Protein AF-A0AAN6DA70-F1 (afdb_monomer)

Mean predicted aligned error: 19.0 Å

Secondary structure (DSSP, 8-state):
-PPPHHHHTTGGG--------PPPPPPP--HHHHHSTTSHHHHHHHHHH--PPPPPGGGGG---GGGSHHHHHHHHHHHHHHHHHHHH-TTS-HHHHHHHHHHHTTSHHHHHHHHHHHHHHHHHHHHHHHHHHHHHHHHHHHHHHHHHHHHGGGS---S----------------------PPPHHHHHHHHHTT-

Nearest PDB structures (foldseek):
  8ouw-assembly1_L  TM=8.539E-01  e=2.009E-04  Caenorhabditis elegans

Radius of gyration: 42.3 Å; Cα contacts (8 Å, |Δi|>4): 71; chains: 1; bounding box: 106×82×113 Å

pLDDT: mean 72.58, std 16.64, range [31.28, 94.62]

Sequence (196 aa):
MSLTNEELLGLHNQDEPELPKKRRTVHKLTDELLLGPRGLPALHRSLKKYRFHHKRAADRRRDEYTRSHHFDNLTRLLHIYQAWGHDIYPQYKFRDFIPVLSRAVGSTEVRNYKRQLMRGEEAGQEAGQERRAAEHTQREREQEREQDAWRGDELFVSDDELYTPAAHASAQLPGGTHESSGPSAEELELAREFGF

Foldseek 3Di:
DDDDPCVVVVVVPPPPPPDPDPPPDDDAQALCLQPDPLHPVVLVVVVVPDDQDDFDPVCVPPPDPCPTSVVVSVVVVVVSQQVSLCSSPVVDHSVVSVVSVVVSCPDPSNVVVVVVVVVVVVVVVVVVVVVVVVVVVVVVVVVVVVVVVVVVVPPDPDPDDDDDDDDDDDDDDDDDDDDPDDDDPVVVVVCVVVPD

Organism: NCBI:txid1937702

InterPro domains:
  IPR012923 Chromosome segregation in meiosis protein 3 [PF07962] (28-121)
  IPR040038 TIPIN/Csm3/Swi3 [PTHR13220] (13-148)

Solvent-accessible surface area (backbone atoms only — not comparable to full-atom values): 12542 Å² total; per-residue (Å²): 135,84,78,49,77,58,65,76,65,55,60,88,71,63,71,74,78,76,72,76,78,77,74,81,79,77,87,70,88,45,68,66,58,44,69,28,81,72,19,55,61,39,52,51,57,54,56,73,70,59,73,83,66,70,85,49,82,76,45,76,80,46,91,48,65,89,70,26,51,66,42,55,41,50,51,52,55,48,48,54,54,45,56,48,45,41,74,72,42,69,90,52,55,68,78,67,42,50,66,55,48,58,57,50,55,67,35,69,68,51,46,49,53,53,52,50,50,55,55,53,48,51,57,52,48,51,57,50,48,52,51,52,49,51,54,49,56,49,51,51,53,50,52,50,52,50,53,50,58,63,60,59,73,74,71,73,86,70,95,77,87,88,86,82,90,78,89,84,83,88,84,84,86,84,89,82,91,74,87,79,77,73,85,57,76,72,62,61,52,56,46,66,77,66,74,117

Structure (mmCIF, N/CA/C/O backbone):
data_AF-A0AAN6DA70-F1
#
_entry.id   AF-A0AAN6DA70-F1
#
loop_
_atom_site.group_PDB
_atom_site.id
_atom_site.type_symbol
_atom_site.label_atom_id
_atom_site.label_alt_id
_atom_site.label_comp_id
_atom_site.label_asym_id
_atom_site.label_entity_id
_atom_site.label_seq_id
_atom_site.pdbx_PDB_ins_code
_atom_site.Cartn_x
_atom_site.Cartn_y
_atom_site.Cartn_z
_atom_site.occupancy
_atom_site.B_iso_or_equiv
_atom_site.auth_seq_id
_atom_site.auth_comp_id
_atom_site.auth_asym_id
_atom_site.auth_atom_id
_atom_site.pdbx_PDB_model_num
ATOM 1 N N . MET A 1 1 ? -62.647 22.099 40.983 1.00 55.41 1 MET A N 1
ATOM 2 C CA . MET A 1 1 ? -61.618 21.084 40.683 1.00 55.41 1 MET A CA 1
ATOM 3 C C . MET A 1 1 ? -60.312 21.602 41.253 1.00 55.41 1 MET A C 1
ATOM 5 O O . MET A 1 1 ? -59.952 22.723 40.924 1.00 55.41 1 MET A O 1
ATOM 9 N N . SER A 1 2 ? -59.702 20.878 42.195 1.00 65.31 2 SER A N 1
ATOM 10 C CA . SER A 1 2 ? -58.420 21.277 42.788 1.00 65.31 2 SER A CA 1
ATOM 11 C C . SER A 1 2 ? -57.319 20.915 41.803 1.00 65.31 2 SER A C 1
ATOM 13 O O . SER A 1 2 ? -57.185 19.736 41.485 1.00 65.31 2 SER A O 1
ATOM 15 N N . LEU A 1 3 ? -56.570 21.906 41.321 1.00 68.06 3 LEU A N 1
ATOM 16 C CA . LEU A 1 3 ? -55.338 21.661 40.572 1.00 68.06 3 LEU A CA 1
ATOM 17 C C . LEU A 1 3 ? -54.380 20.879 41.474 1.00 68.06 3 LEU A C 1
ATOM 19 O O . LEU A 1 3 ? -54.285 21.152 42.676 1.00 68.06 3 LEU A O 1
ATOM 23 N N . THR A 1 4 ? -53.727 19.869 40.915 1.00 78.19 4 THR A N 1
ATOM 24 C CA . THR A 1 4 ? -52.727 19.090 41.650 1.00 78.19 4 THR A CA 1
ATOM 25 C C . THR A 1 4 ? -51.469 19.939 41.857 1.00 78.19 4 THR A C 1
ATOM 27 O O . THR A 1 4 ? -51.162 20.820 41.054 1.00 78.19 4 THR A O 1
ATOM 30 N N . ASN A 1 5 ? -50.719 19.695 42.937 1.00 73.25 5 ASN A N 1
ATOM 31 C CA . ASN A 1 5 ? -49.473 20.431 43.210 1.00 73.25 5 ASN A CA 1
ATOM 32 C C . ASN A 1 5 ? -48.470 20.340 42.040 1.00 73.25 5 ASN A C 1
ATOM 34 O O . ASN A 1 5 ? -47.646 21.232 41.862 1.00 73.25 5 ASN A O 1
ATOM 38 N N . GLU A 1 6 ? -48.569 19.290 41.223 1.00 69.12 6 GLU A N 1
ATOM 39 C CA . GLU A 1 6 ? -47.750 19.077 40.028 1.00 69.12 6 GLU A CA 1
ATOM 40 C C . GLU A 1 6 ? -48.155 19.982 38.851 1.00 69.12 6 GLU A C 1
ATOM 42 O O . GLU A 1 6 ? -47.283 20.502 38.152 1.00 69.12 6 GLU A O 1
ATOM 47 N N . GLU A 1 7 ? -49.454 20.244 38.667 1.00 71.88 7 GLU A N 1
ATOM 48 C CA . GLU A 1 7 ? -49.953 21.212 37.679 1.00 71.88 7 GLU A CA 1
ATOM 49 C C . GLU A 1 7 ? -49.607 22.652 38.070 1.00 71.88 7 GLU A C 1
ATOM 51 O O . GLU A 1 7 ? -49.262 23.460 37.208 1.00 71.88 7 GLU A O 1
ATOM 56 N N . LEU A 1 8 ? -49.643 22.973 39.369 1.00 69.75 8 LEU A N 1
ATOM 57 C CA . LEU A 1 8 ? -49.326 24.315 39.871 1.00 69.75 8 LEU A CA 1
ATOM 58 C C . LEU A 1 8 ? -47.851 24.695 39.649 1.00 69.75 8 LEU A C 1
ATOM 60 O O . LEU A 1 8 ? -47.532 25.869 39.471 1.00 69.75 8 LEU A O 1
ATOM 64 N N . LEU A 1 9 ? -46.955 23.705 39.643 1.00 71.88 9 LEU A N 1
ATOM 65 C CA . LEU A 1 9 ? -45.516 23.895 39.448 1.00 71.88 9 LEU A CA 1
ATOM 66 C C . LEU A 1 9 ? -45.080 23.813 37.976 1.00 71.88 9 LEU A C 1
ATOM 68 O O . LEU A 1 9 ? -43.889 23.925 37.693 1.00 71.88 9 LEU A O 1
ATOM 72 N N . GLY A 1 10 ? -46.009 23.613 37.032 1.00 67.00 10 GLY A N 1
ATOM 73 C CA . GLY A 1 10 ? -45.696 23.549 35.599 1.00 67.00 10 GLY A CA 1
ATOM 74 C C . GLY A 1 10 ? -44.754 22.401 35.212 1.00 67.00 10 GLY A C 1
ATOM 75 O O . GLY A 1 10 ? -44.169 22.420 34.130 1.00 67.00 10 GLY A O 1
ATOM 76 N N . LEU A 1 11 ? -44.607 21.393 36.080 1.00 66.38 11 LEU A N 1
ATOM 77 C CA . LEU A 1 11 ? -43.652 20.292 35.913 1.00 66.38 11 LEU A CA 1
ATOM 78 C C . LEU A 1 11 ? -44.051 19.309 34.805 1.00 66.38 11 LEU A C 1
ATOM 80 O O . LEU A 1 11 ? -43.224 18.512 34.376 1.00 66.38 11 LEU A O 1
ATOM 84 N N . HIS A 1 12 ? -45.282 19.393 34.296 1.00 60.69 12 HIS A N 1
ATOM 85 C CA . HIS A 1 12 ? -45.759 18.544 33.202 1.00 60.69 12 HIS A CA 1
ATOM 86 C C . HIS A 1 12 ? -45.084 18.849 31.849 1.00 60.69 12 HIS A C 1
ATOM 88 O O . HIS A 1 12 ? -45.173 18.040 30.934 1.00 60.69 12 HIS A O 1
ATOM 94 N N . ASN A 1 13 ? -44.403 19.999 31.728 1.00 59.75 13 ASN A N 1
ATOM 95 C CA . ASN A 1 13 ? -43.689 20.425 30.517 1.00 59.75 13 ASN A CA 1
ATOM 96 C C . ASN A 1 13 ? -42.174 20.568 30.739 1.00 59.75 13 ASN A C 1
ATOM 98 O O . ASN A 1 13 ? -41.523 21.309 30.009 1.00 59.75 13 ASN A O 1
ATOM 102 N N . GLN A 1 14 ? -41.603 19.936 31.771 1.00 59.50 14 GLN A N 1
ATOM 103 C CA . GLN A 1 14 ? -40.146 19.884 31.900 1.00 59.50 14 GLN A CA 1
ATOM 104 C C . GLN A 1 14 ? -39.619 19.004 30.772 1.00 59.50 14 GLN A C 1
ATOM 106 O O . GLN A 1 14 ? -39.693 17.779 30.851 1.00 59.50 14 GLN A O 1
ATOM 111 N N . ASP A 1 15 ? -39.154 19.674 29.719 1.00 63.41 15 ASP A N 1
ATOM 112 C CA . ASP A 1 15 ? -38.411 19.118 28.602 1.00 63.41 15 ASP A CA 1
ATOM 113 C C . ASP A 1 15 ? -37.491 18.008 29.109 1.00 63.41 15 ASP A C 1
ATOM 115 O O . ASP A 1 15 ? -36.540 18.244 29.861 1.00 63.41 15 ASP A O 1
ATOM 119 N N . GLU A 1 16 ? -37.833 16.777 28.735 1.00 64.94 16 GLU A N 1
ATOM 120 C CA . GLU A 1 16 ? -36.996 15.611 28.950 1.00 64.94 16 GLU A CA 1
ATOM 121 C C . GLU A 1 16 ? -35.585 15.986 28.478 1.00 64.94 16 GLU A C 1
ATOM 123 O O . GLU A 1 16 ? -35.440 16.437 27.337 1.00 64.94 16 GLU A O 1
ATOM 128 N N . PRO A 1 17 ? -34.549 15.915 29.337 1.00 61.16 17 PRO A N 1
ATOM 129 C CA . PRO A 1 17 ? -33.242 16.440 28.985 1.00 61.16 17 PRO A CA 1
ATOM 130 C C . PRO A 1 17 ? -32.735 15.676 27.765 1.00 61.16 17 PRO A C 1
ATOM 132 O O . PRO A 1 17 ? -32.327 14.518 27.882 1.00 61.16 17 PRO A O 1
ATOM 135 N N . GLU A 1 18 ? -32.780 16.319 26.592 1.00 68.44 18 GLU A N 1
ATOM 136 C CA . GLU A 1 18 ? -32.273 15.747 25.352 1.00 68.44 18 GLU A CA 1
ATOM 137 C C . GLU A 1 1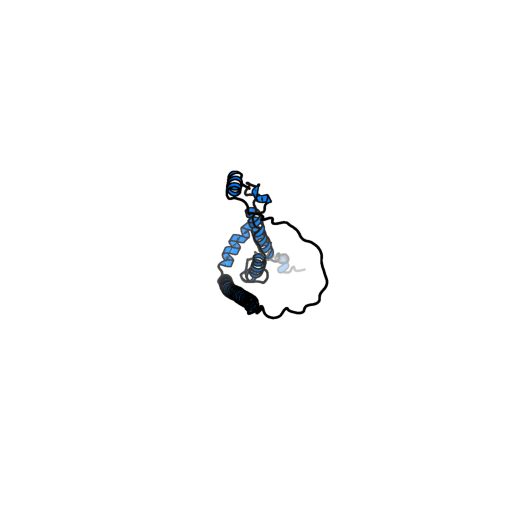8 ? -30.810 15.374 25.588 1.00 68.44 18 GLU A C 1
ATOM 139 O O . GLU A 1 18 ? -29.922 16.231 25.670 1.00 68.44 18 GLU A O 1
ATOM 144 N N . LEU A 1 19 ? -30.556 14.073 25.747 1.00 70.75 19 LEU A N 1
ATOM 145 C CA . LEU A 1 19 ? -29.211 13.566 25.954 1.00 70.75 19 LEU A CA 1
ATOM 146 C C . LEU A 1 19 ? -28.330 14.088 24.813 1.00 70.75 19 LEU A C 1
ATOM 148 O O . LEU A 1 19 ? -28.707 13.963 23.640 1.00 70.75 19 LEU A O 1
ATOM 152 N N . PRO A 1 20 ? -27.155 14.672 25.116 1.00 73.88 20 PRO A N 1
ATOM 153 C CA . PRO A 1 20 ? -26.330 15.299 24.099 1.00 73.88 20 PRO A CA 1
ATOM 154 C C . PRO A 1 20 ? -26.020 14.279 23.007 1.00 73.88 20 PRO A C 1
ATOM 156 O O . PRO A 1 20 ? -25.488 13.198 23.280 1.00 73.88 20 PRO A O 1
ATOM 159 N N . LYS A 1 21 ? -26.363 14.629 21.760 1.00 76.50 21 LYS A N 1
ATOM 160 C CA . LYS A 1 21 ? -26.163 13.776 20.582 1.00 76.50 21 LYS A CA 1
ATOM 161 C C . LYS A 1 21 ? -24.758 13.181 20.616 1.00 76.50 21 LYS A C 1
ATOM 163 O O . LYS A 1 21 ? -23.758 13.906 20.597 1.00 76.50 21 LYS A O 1
ATOM 168 N N . LYS A 1 22 ? -24.683 11.848 20.678 1.00 71.06 22 LYS A N 1
ATOM 169 C CA . LYS A 1 22 ? -23.420 11.111 20.762 1.00 71.06 22 LYS A CA 1
ATOM 170 C C . LYS A 1 22 ? -22.526 11.534 19.596 1.00 71.06 22 LYS A C 1
ATOM 172 O O . LYS A 1 22 ? -22.886 11.364 18.432 1.00 71.06 22 LYS A O 1
ATOM 177 N N . ARG A 1 23 ? -21.361 12.111 19.912 1.00 68.44 23 ARG A N 1
ATOM 178 C CA . ARG A 1 23 ? -20.374 12.521 18.905 1.00 68.44 23 ARG A CA 1
ATOM 179 C C . ARG A 1 23 ? -20.042 11.328 18.011 1.00 68.44 23 ARG A C 1
ATOM 181 O O . ARG A 1 23 ? -19.822 10.223 18.511 1.00 68.44 23 ARG A O 1
ATOM 188 N N . ARG A 1 24 ? -19.986 11.554 16.694 1.00 67.12 24 ARG A N 1
ATOM 189 C CA . ARG A 1 24 ? -19.609 10.519 15.726 1.00 67.12 24 ARG A CA 1
ATOM 190 C C . ARG A 1 24 ? -18.243 9.957 16.116 1.00 67.12 24 ARG A C 1
ATOM 192 O O . ARG A 1 24 ? -17.274 10.702 16.246 1.00 67.12 24 ARG A O 1
ATOM 199 N N . THR A 1 25 ? -18.175 8.647 16.328 1.00 64.12 25 THR A N 1
ATOM 200 C CA . THR A 1 25 ? -16.922 7.964 16.647 1.00 64.12 25 THR A CA 1
ATOM 201 C C . THR A 1 25 ? -15.985 8.082 15.456 1.00 64.12 25 THR A C 1
ATOM 203 O O . THR A 1 25 ? -16.299 7.605 14.364 1.00 64.12 25 THR A O 1
ATOM 206 N N . VAL A 1 26 ? -14.843 8.736 15.664 1.00 64.62 26 VAL A N 1
ATOM 207 C CA . VAL A 1 26 ? -13.773 8.794 14.668 1.00 64.62 26 VAL A CA 1
ATOM 208 C C . VAL A 1 26 ? -13.292 7.366 14.440 1.00 64.62 26 VAL A C 1
ATOM 210 O O . VAL A 1 26 ? -12.921 6.683 15.397 1.00 64.62 26 VAL A O 1
ATOM 213 N N . HIS A 1 27 ? -13.351 6.900 13.194 1.00 66.75 27 HIS A N 1
ATOM 214 C CA . HIS A 1 27 ? -12.822 5.591 12.831 1.00 66.75 27 HIS A CA 1
ATOM 215 C C . HIS A 1 27 ? -11.325 5.610 13.155 1.00 66.75 27 HIS A C 1
ATOM 217 O O . HIS A 1 27 ? -10.625 6.501 12.704 1.00 66.75 27 HIS A O 1
ATOM 223 N N . LYS A 1 28 ? -10.833 4.725 14.020 1.00 74.12 28 LYS A N 1
ATOM 224 C CA . LYS A 1 28 ? -9.403 4.653 14.345 1.00 74.12 28 LYS A CA 1
ATOM 225 C C . LYS A 1 28 ? -8.815 3.485 13.575 1.00 74.12 28 LYS A C 1
ATOM 227 O O . LYS A 1 28 ? -9.435 2.428 13.516 1.00 74.12 28 LYS A O 1
ATOM 232 N N . LEU A 1 29 ? -7.626 3.674 13.012 1.00 77.31 29 LEU A N 1
ATOM 233 C CA . LEU A 1 29 ? -6.865 2.574 12.435 1.00 77.31 29 LEU A CA 1
ATOM 234 C C . LEU A 1 29 ? -6.413 1.665 13.585 1.00 77.31 29 LEU A C 1
ATOM 236 O O . LEU A 1 29 ? -5.519 2.035 14.344 1.00 77.31 29 LEU A O 1
ATOM 240 N N . THR A 1 30 ? -7.095 0.537 13.760 1.00 80.94 30 THR A N 1
ATOM 241 C CA . THR A 1 30 ? -6.764 -0.464 14.777 1.00 80.94 30 THR A CA 1
ATOM 242 C C . THR A 1 30 ? -5.758 -1.469 14.229 1.00 80.94 30 THR A C 1
ATOM 244 O O . THR A 1 30 ? -5.713 -1.740 13.025 1.00 80.94 30 THR A O 1
ATOM 247 N N . ASP A 1 31 ? -4.967 -2.052 15.126 1.00 79.19 31 ASP A N 1
ATOM 248 C CA . ASP A 1 31 ? -3.982 -3.080 14.775 1.00 79.19 31 ASP A CA 1
ATOM 249 C C . ASP A 1 31 ? -4.654 -4.306 14.138 1.00 79.19 31 ASP A C 1
ATOM 251 O O . ASP A 1 31 ? -4.135 -4.879 13.182 1.00 79.19 31 ASP A O 1
ATOM 255 N N . GLU A 1 32 ? -5.867 -4.639 14.587 1.00 81.06 32 GLU A N 1
ATOM 256 C CA . GLU A 1 32 ? -6.703 -5.702 14.019 1.00 81.06 32 GLU A CA 1
ATOM 257 C C . GLU A 1 32 ? -7.056 -5.450 12.549 1.00 81.06 32 GLU A C 1
ATOM 259 O O . GLU A 1 32 ? -7.045 -6.373 11.735 1.00 81.06 32 GLU A O 1
ATOM 264 N N . LEU A 1 33 ? -7.325 -4.196 12.174 1.00 83.62 33 LEU A N 1
ATOM 265 C CA . LEU A 1 33 ? -7.663 -3.843 10.797 1.00 83.62 33 LEU A CA 1
ATOM 266 C C . LEU A 1 33 ? -6.432 -3.922 9.879 1.00 83.62 33 LEU A C 1
ATOM 268 O O . LEU A 1 33 ? -6.541 -4.325 8.719 1.00 83.62 33 LEU A O 1
ATOM 272 N N . LEU A 1 34 ? -5.251 -3.584 10.406 1.00 86.25 34 LEU A N 1
ATOM 273 C CA . LEU A 1 34 ? -3.977 -3.668 9.685 1.00 86.25 34 LEU A CA 1
ATOM 274 C C . LEU A 1 34 ? -3.464 -5.096 9.519 1.00 86.25 34 LEU A C 1
ATOM 276 O O . LEU A 1 34 ? -2.871 -5.408 8.486 1.00 86.25 34 LEU A O 1
ATOM 280 N N . LEU A 1 35 ? -3.658 -5.951 10.519 1.00 87.81 35 LEU A N 1
ATOM 281 C CA . LEU A 1 35 ? -3.271 -7.363 10.464 1.00 87.81 35 LEU A CA 1
ATOM 282 C C . LEU A 1 35 ? -4.356 -8.245 9.836 1.00 87.81 35 LEU A C 1
ATOM 284 O O . LEU A 1 35 ? -4.082 -9.378 9.444 1.00 87.81 35 LEU A O 1
ATOM 288 N N . GLY A 1 36 ? -5.569 -7.714 9.689 1.00 86.44 36 GLY A N 1
ATOM 289 C CA . GLY A 1 36 ? -6.693 -8.390 9.066 1.00 86.44 36 GLY A CA 1
ATOM 290 C C . GLY A 1 36 ? -6.480 -8.728 7.583 1.00 86.44 36 GLY A C 1
ATOM 291 O O . GLY A 1 36 ? -5.523 -8.290 6.938 1.00 86.44 36 GLY A O 1
ATOM 292 N N . PRO A 1 37 ? -7.413 -9.482 6.976 1.00 84.31 37 PRO A N 1
ATOM 293 C CA . PRO A 1 37 ? -7.256 -10.030 5.625 1.00 84.31 37 PRO A CA 1
ATOM 294 C C . PRO A 1 37 ? -7.125 -8.965 4.526 1.00 84.31 37 PRO A C 1
ATOM 296 O O . PRO A 1 37 ? -6.476 -9.223 3.508 1.00 84.31 37 PRO A O 1
ATOM 299 N N . ARG A 1 38 ? -7.714 -7.779 4.741 1.00 85.75 38 ARG A N 1
ATOM 300 C CA . ARG A 1 38 ? -7.655 -6.607 3.843 1.00 85.75 38 ARG A CA 1
ATOM 301 C C . ARG A 1 38 ? -6.464 -5.679 4.135 1.00 85.75 38 ARG A C 1
ATOM 303 O O . ARG A 1 38 ? -6.222 -4.743 3.385 1.00 85.75 38 ARG A O 1
ATOM 310 N N . GLY A 1 39 ? -5.729 -5.955 5.210 1.00 88.31 39 GLY A N 1
ATOM 311 C CA . GLY A 1 39 ? -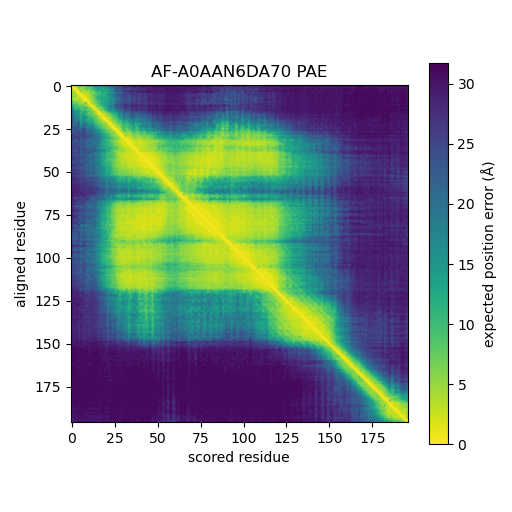4.623 -5.162 5.724 1.00 88.31 39 GLY A CA 1
ATOM 312 C C . GLY A 1 39 ? -3.297 -5.391 4.992 1.00 88.31 39 GLY A C 1
ATOM 313 O O . GLY A 1 39 ? -3.236 -5.534 3.767 1.00 88.31 39 GLY A O 1
ATOM 314 N N . LEU A 1 40 ? -2.213 -5.481 5.759 1.00 89.44 40 LEU A N 1
ATOM 315 C CA . LEU A 1 40 ? -0.865 -5.802 5.281 1.00 89.44 40 LEU A CA 1
ATOM 316 C C . LEU A 1 40 ? -0.785 -7.099 4.451 1.00 89.44 40 LEU A C 1
ATOM 318 O O . LEU A 1 40 ? -0.052 -7.103 3.458 1.00 89.44 40 LEU A O 1
ATOM 322 N N . PRO A 1 41 ? -1.536 -8.179 4.759 1.00 90.06 41 PRO A N 1
ATOM 323 C CA . PRO A 1 41 ? -1.540 -9.372 3.916 1.00 90.06 41 PRO A CA 1
ATOM 324 C C . PRO A 1 41 ? -2.021 -9.102 2.483 1.00 90.06 41 PRO A C 1
ATOM 326 O O . PRO A 1 41 ? -1.473 -9.665 1.536 1.00 90.06 41 PRO A O 1
ATOM 329 N N . ALA A 1 42 ? -3.024 -8.237 2.293 1.00 90.38 42 ALA A N 1
ATOM 330 C CA . ALA A 1 42 ? -3.513 -7.874 0.962 1.00 90.38 42 ALA A CA 1
ATOM 331 C C . ALA A 1 42 ? -2.472 -7.058 0.186 1.00 90.38 42 ALA A C 1
ATOM 333 O O . ALA A 1 42 ? -2.175 -7.387 -0.964 1.00 90.38 42 ALA A O 1
ATOM 334 N N . LEU A 1 43 ? -1.855 -6.068 0.840 1.00 91.69 43 LEU A N 1
ATOM 335 C CA . LEU A 1 43 ? -0.772 -5.272 0.260 1.00 91.69 43 LEU A CA 1
ATOM 336 C C . LEU A 1 43 ? 0.389 -6.156 -0.198 1.00 91.69 43 LEU A C 1
ATOM 338 O O . LEU A 1 43 ? 0.862 -6.030 -1.325 1.00 91.69 43 LEU A O 1
ATOM 342 N N . HIS A 1 44 ? 0.808 -7.094 0.647 1.00 90.12 44 HIS A N 1
ATOM 343 C CA . HIS A 1 44 ? 1.894 -8.014 0.338 1.00 90.12 44 HIS A CA 1
ATOM 344 C C . HIS A 1 44 ? 1.596 -8.877 -0.901 1.00 90.12 44 HIS A C 1
ATOM 346 O O . HIS A 1 44 ? 2.453 -9.025 -1.772 1.00 90.12 44 HIS A O 1
ATOM 352 N N . ARG A 1 45 ? 0.365 -9.390 -1.048 1.00 90.25 45 ARG A N 1
ATOM 353 C CA . ARG A 1 45 ? -0.047 -10.133 -2.257 1.00 90.25 45 ARG A CA 1
ATOM 354 C C . ARG A 1 45 ? -0.019 -9.260 -3.511 1.00 90.25 45 ARG A C 1
ATOM 356 O O . ARG A 1 45 ? 0.405 -9.734 -4.563 1.00 90.25 45 ARG A O 1
ATOM 363 N N . SER A 1 46 ? -0.465 -8.010 -3.412 1.00 90.00 46 SER A N 1
ATOM 364 C CA . SER A 1 46 ? -0.451 -7.064 -4.534 1.00 90.00 46 SER A CA 1
ATOM 365 C C . SER A 1 46 ? 0.975 -6.694 -4.948 1.00 90.00 46 SER A C 1
ATOM 367 O O . SER A 1 46 ? 1.282 -6.693 -6.138 1.00 90.00 46 SER A O 1
ATOM 369 N N . LEU A 1 47 ? 1.869 -6.470 -3.981 1.00 90.19 47 LEU A N 1
ATOM 370 C CA . LEU A 1 47 ? 3.281 -6.174 -4.235 1.00 90.19 47 LEU A CA 1
ATOM 371 C C . LEU A 1 47 ? 4.033 -7.372 -4.825 1.00 90.19 47 LEU A C 1
ATOM 373 O O . LEU A 1 47 ? 4.828 -7.187 -5.737 1.00 90.19 47 LEU A O 1
ATOM 377 N N . LYS A 1 48 ? 3.730 -8.605 -4.400 1.00 88.56 48 LYS A N 1
ATOM 378 C CA . LYS A 1 48 ? 4.306 -9.821 -5.008 1.00 88.56 48 LYS A CA 1
ATOM 379 C C . LYS A 1 48 ? 3.973 -9.978 -6.493 1.00 88.56 48 LYS A C 1
ATOM 381 O O . LYS A 1 48 ? 4.751 -10.565 -7.238 1.00 88.56 48 LYS A O 1
ATOM 386 N N . LYS A 1 49 ? 2.818 -9.471 -6.928 1.00 89.38 49 LYS A N 1
ATOM 387 C CA . LYS A 1 49 ? 2.402 -9.477 -8.341 1.00 89.38 49 LYS A CA 1
ATOM 388 C C . LYS A 1 49 ? 2.989 -8.312 -9.136 1.00 89.38 49 LYS A C 1
ATOM 390 O O . LYS A 1 49 ? 2.962 -8.341 -10.365 1.00 89.38 49 LYS A O 1
ATOM 395 N N . TYR A 1 50 ? 3.477 -7.276 -8.460 1.00 90.81 50 TYR A N 1
ATOM 396 C CA . TYR A 1 50 ? 3.992 -6.085 -9.111 1.00 90.81 50 TYR A CA 1
ATOM 397 C C . TYR A 1 50 ? 5.340 -6.374 -9.778 1.00 90.81 50 TYR A C 1
ATOM 399 O O . TYR A 1 50 ? 6.257 -6.916 -9.166 1.00 90.81 50 TYR A O 1
ATOM 407 N N . ARG A 1 51 ? 5.465 -5.988 -11.051 1.00 90.06 51 ARG A N 1
ATOM 408 C CA . ARG A 1 51 ? 6.706 -6.104 -11.823 1.00 90.06 51 ARG A CA 1
ATOM 409 C C . ARG A 1 51 ? 7.101 -4.738 -12.357 1.00 90.06 51 ARG A C 1
ATOM 411 O O . ARG A 1 51 ? 6.277 -4.022 -12.929 1.00 90.06 51 ARG A O 1
ATOM 418 N N . PHE A 1 52 ? 8.373 -4.393 -12.188 1.00 89.56 52 PHE A N 1
ATOM 419 C CA . PHE A 1 52 ? 8.930 -3.184 -12.777 1.00 89.56 52 PHE A CA 1
ATOM 420 C C . PHE A 1 52 ? 8.946 -3.309 -14.295 1.00 89.56 52 PHE A C 1
ATOM 422 O O . PHE A 1 52 ? 9.344 -4.336 -14.840 1.00 89.56 52 PHE A O 1
ATOM 429 N N . HIS A 1 53 ? 8.520 -2.252 -14.982 1.00 86.81 53 HIS A N 1
ATOM 430 C CA . HIS A 1 53 ? 8.716 -2.180 -16.420 1.00 86.81 53 HIS A CA 1
ATOM 431 C C . HIS A 1 53 ? 10.133 -1.726 -16.700 1.00 86.81 53 HIS A C 1
ATOM 433 O O . HIS A 1 53 ? 10.627 -0.776 -16.089 1.00 86.81 53 HIS A O 1
ATOM 439 N N . HIS A 1 54 ? 10.755 -2.408 -17.648 1.00 82.88 54 HIS A N 1
ATOM 440 C CA . HIS A 1 54 ? 12.058 -2.047 -18.169 1.00 82.88 54 HIS A CA 1
ATOM 441 C C . HIS A 1 54 ? 11.926 -0.921 -19.198 1.00 82.88 54 HIS A C 1
ATOM 443 O O . HIS A 1 54 ? 10.843 -0.684 -19.746 1.00 82.88 54 HIS A O 1
ATOM 449 N N . LYS A 1 55 ? 13.044 -0.237 -19.454 1.00 79.44 55 LYS A N 1
ATOM 450 C CA . LYS A 1 55 ? 13.149 0.826 -20.456 1.00 79.44 55 LYS A CA 1
ATOM 451 C C . LYS A 1 55 ? 12.621 0.329 -21.802 1.00 79.44 55 LYS A C 1
ATOM 453 O O . LYS A 1 55 ? 13.139 -0.645 -22.351 1.00 79.44 55 LYS A O 1
ATOM 458 N N . ARG A 1 56 ? 11.598 0.992 -22.344 1.00 79.19 56 ARG A N 1
ATOM 459 C CA . ARG A 1 56 ? 11.027 0.625 -23.647 1.00 79.19 56 ARG A CA 1
ATOM 460 C C . ARG A 1 56 ? 11.873 1.228 -24.767 1.00 79.19 56 ARG A C 1
ATOM 462 O O . ARG A 1 56 ? 12.527 2.251 -24.578 1.00 79.19 56 ARG A O 1
ATOM 469 N N . ALA A 1 57 ? 11.837 0.637 -25.962 1.00 72.00 57 ALA A N 1
ATOM 470 C CA . ALA A 1 57 ? 12.513 1.211 -27.130 1.00 72.00 57 ALA A CA 1
ATOM 471 C C . ALA A 1 57 ? 12.027 2.647 -27.429 1.00 72.00 57 ALA A C 1
ATOM 473 O O . ALA A 1 57 ? 12.835 3.514 -27.751 1.00 72.00 57 ALA A O 1
ATOM 474 N N . ALA A 1 58 ? 10.732 2.913 -27.213 1.00 70.31 58 ALA A N 1
ATOM 475 C CA . ALA A 1 58 ? 10.121 4.237 -27.337 1.00 70.31 58 ALA A CA 1
ATOM 476 C C . ALA A 1 58 ? 10.664 5.272 -26.329 1.00 70.31 58 ALA A C 1
ATOM 478 O O . ALA A 1 58 ? 10.704 6.461 -26.638 1.00 70.31 58 ALA A O 1
ATOM 479 N N . ASP A 1 59 ? 11.149 4.834 -25.162 1.00 66.44 59 ASP A N 1
ATOM 480 C CA . ASP A 1 59 ? 11.710 5.728 -24.141 1.00 66.44 59 ASP A CA 1
ATOM 481 C C . ASP A 1 59 ? 13.123 6.205 -24.495 1.00 66.44 59 ASP A C 1
ATOM 483 O O . ASP A 1 59 ? 13.639 7.118 -23.861 1.00 66.44 59 ASP A O 1
ATOM 487 N N . ARG A 1 60 ? 13.784 5.612 -25.502 1.00 66.31 60 ARG A N 1
ATOM 488 C CA . ARG A 1 60 ? 15.133 6.037 -25.921 1.00 66.31 60 ARG A CA 1
ATOM 489 C C . ARG A 1 60 ? 15.155 7.424 -26.567 1.00 66.31 60 ARG A C 1
ATOM 491 O O . ARG A 1 60 ? 16.225 8.005 -26.647 1.00 66.31 60 ARG A O 1
ATOM 498 N N . ARG A 1 61 ? 14.005 7.925 -27.034 1.00 68.00 61 ARG A N 1
ATOM 499 C CA . ARG A 1 61 ? 13.858 9.256 -27.653 1.00 68.00 61 ARG A CA 1
ATOM 500 C C . ARG A 1 61 ? 13.146 10.269 -26.747 1.00 68.00 61 ARG A C 1
ATOM 502 O O . ARG A 1 61 ? 12.769 11.340 -27.211 1.00 68.00 61 ARG A O 1
ATOM 509 N N . ARG A 1 62 ? 12.863 9.899 -25.494 1.00 66.69 62 ARG A N 1
ATOM 510 C CA . ARG A 1 62 ? 12.063 10.694 -24.555 1.00 66.69 62 ARG A CA 1
ATOM 511 C C . ARG A 1 62 ? 12.973 11.172 -23.427 1.00 66.69 62 ARG A C 1
ATOM 513 O O . ARG A 1 62 ? 13.160 10.468 -22.443 1.00 66.69 62 ARG A O 1
ATOM 520 N N . ASP A 1 63 ? 13.516 12.374 -23.584 1.00 66.50 63 ASP A N 1
ATOM 521 C CA . ASP A 1 63 ? 14.421 12.988 -22.598 1.00 66.50 63 ASP A CA 1
ATOM 522 C C . ASP A 1 63 ? 13.676 13.570 -21.381 1.00 66.50 63 ASP A C 1
ATOM 524 O O . ASP A 1 63 ? 14.276 13.990 -20.395 1.00 66.50 63 ASP A O 1
ATOM 528 N N . GLU A 1 64 ? 12.342 13.576 -21.417 1.00 76.50 64 GLU A N 1
ATOM 529 C CA . GLU A 1 64 ? 11.511 14.137 -20.357 1.00 76.50 64 GLU A CA 1
ATOM 530 C C . GLU A 1 64 ? 11.224 13.102 -19.252 1.00 76.50 64 GLU A C 1
ATOM 532 O O . GLU A 1 64 ? 10.607 12.059 -19.485 1.00 76.50 64 GLU A O 1
ATOM 537 N N . TYR A 1 65 ? 11.627 13.408 -18.015 1.00 72.12 65 TYR A N 1
ATOM 538 C CA . TYR A 1 65 ? 11.483 12.516 -16.854 1.00 72.12 65 TYR A CA 1
ATOM 539 C C . TYR A 1 65 ? 10.032 12.081 -16.581 1.00 72.12 65 TYR A C 1
ATOM 541 O O . TYR A 1 65 ? 9.781 10.915 -16.273 1.00 72.12 65 TYR A O 1
ATOM 549 N N . THR A 1 66 ? 9.067 12.988 -16.751 1.00 73.44 66 THR A N 1
ATOM 550 C CA . THR A 1 66 ? 7.613 12.752 -16.599 1.00 73.44 66 THR A CA 1
ATOM 551 C C . THR A 1 66 ? 7.067 11.699 -17.559 1.00 73.44 66 THR A C 1
ATOM 553 O O . THR A 1 66 ? 5.996 11.141 -17.344 1.00 73.44 66 THR A O 1
ATOM 556 N N . ARG A 1 67 ? 7.807 11.420 -18.630 1.00 73.75 67 ARG A N 1
ATOM 557 C CA . ARG A 1 67 ? 7.452 10.501 -19.706 1.00 73.75 67 ARG A CA 1
ATOM 558 C C . ARG A 1 67 ? 8.301 9.235 -19.700 1.00 73.75 67 ARG A C 1
ATOM 560 O O . ARG A 1 67 ? 8.232 8.461 -20.653 1.00 73.75 67 ARG A O 1
ATOM 567 N N . SER A 1 68 ? 9.103 9.055 -18.655 1.00 81.50 68 SER A N 1
ATOM 568 C CA . SER A 1 68 ? 9.990 7.915 -18.487 1.00 81.50 68 SER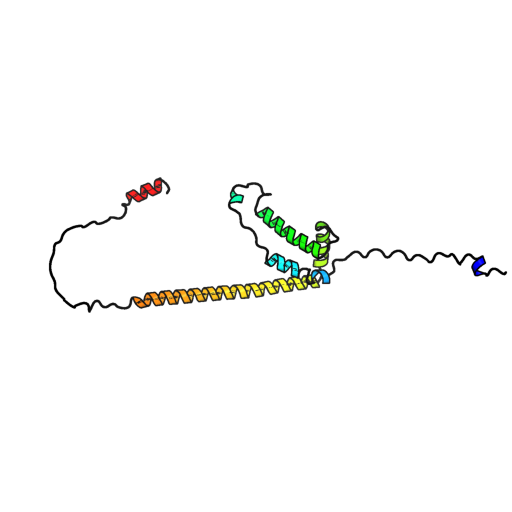 A CA 1
ATOM 569 C C . SER A 1 68 ? 9.270 6.725 -17.850 1.00 81.50 68 SER A C 1
ATOM 571 O O . SER A 1 68 ? 8.400 6.876 -16.990 1.00 81.50 68 SER A O 1
ATOM 573 N N . HIS A 1 69 ? 9.727 5.515 -18.177 1.00 84.88 69 HIS A N 1
ATOM 574 C CA . HIS A 1 69 ? 9.293 4.297 -17.488 1.00 84.88 69 HIS A CA 1
ATOM 575 C C . HIS A 1 69 ? 9.504 4.339 -15.961 1.00 84.88 69 HIS A C 1
ATOM 577 O O . HIS A 1 69 ? 8.800 3.638 -15.236 1.00 84.88 69 HIS A O 1
ATOM 583 N N . HIS A 1 70 ? 10.436 5.154 -15.447 1.00 87.31 70 HIS A N 1
ATOM 584 C CA . HIS A 1 70 ? 10.620 5.349 -14.006 1.00 87.31 70 HIS A CA 1
ATOM 585 C C . HIS A 1 70 ? 9.417 6.050 -13.376 1.00 87.31 70 HIS A C 1
ATOM 587 O O . HIS A 1 70 ? 8.915 5.586 -12.350 1.00 87.31 70 HIS A O 1
ATOM 593 N N . PHE A 1 71 ? 8.924 7.116 -14.011 1.00 89.94 71 PHE A N 1
ATOM 594 C CA . PHE A 1 71 ? 7.726 7.822 -13.568 1.00 89.94 71 PHE A CA 1
ATOM 595 C C . PHE A 1 71 ? 6.489 6.919 -13.644 1.00 89.94 71 PHE A C 1
ATOM 597 O O . PHE A 1 71 ? 5.710 6.864 -12.692 1.00 89.94 71 PHE A O 1
ATOM 604 N N . ASP A 1 72 ? 6.356 6.123 -14.707 1.00 89.88 72 ASP A N 1
ATOM 605 C CA . ASP A 1 72 ? 5.256 5.160 -14.850 1.00 89.88 72 ASP A CA 1
ATOM 606 C C . ASP A 1 72 ? 5.311 4.038 -13.806 1.00 89.88 72 ASP A C 1
ATOM 608 O O . ASP A 1 72 ? 4.277 3.590 -13.300 1.00 89.88 72 ASP A O 1
ATOM 612 N N . ASN A 1 73 ? 6.509 3.542 -13.488 1.00 91.94 73 ASN A N 1
ATOM 613 C CA . ASN A 1 73 ? 6.714 2.562 -12.421 1.00 91.94 73 ASN A CA 1
ATOM 614 C C . ASN A 1 73 ? 6.338 3.167 -11.060 1.00 91.94 73 ASN A C 1
ATOM 616 O O . ASN A 1 73 ? 5.565 2.565 -10.316 1.00 91.94 73 ASN A O 1
ATOM 620 N N . LEU A 1 74 ? 6.822 4.373 -10.746 1.00 92.94 74 LEU A N 1
ATOM 621 C CA . LEU A 1 74 ? 6.505 5.054 -9.489 1.00 92.94 74 LEU A CA 1
ATOM 622 C C . LEU A 1 74 ? 5.002 5.322 -9.362 1.00 92.94 74 LEU A C 1
ATOM 624 O O . LEU A 1 74 ? 4.409 5.052 -8.322 1.00 92.94 74 LEU A O 1
ATOM 628 N N . THR A 1 75 ? 4.377 5.799 -10.435 1.00 93.56 75 THR A N 1
ATOM 629 C CA . THR A 1 75 ? 2.941 6.083 -10.488 1.00 93.56 75 THR A CA 1
ATOM 630 C C . THR A 1 75 ? 2.123 4.826 -10.221 1.00 93.56 75 THR A C 1
ATOM 632 O O . THR A 1 75 ? 1.181 4.855 -9.433 1.00 93.56 75 THR A O 1
ATOM 635 N N . ARG A 1 76 ? 2.481 3.688 -10.821 1.00 93.75 76 ARG A N 1
ATOM 636 C CA . ARG A 1 76 ? 1.771 2.422 -10.577 1.00 93.75 76 ARG A CA 1
ATOM 637 C C . ARG A 1 76 ? 2.007 1.871 -9.182 1.00 93.75 76 ARG A C 1
ATOM 639 O O . ARG A 1 76 ? 1.060 1.389 -8.566 1.00 93.75 76 ARG A O 1
ATOM 646 N N . LEU A 1 77 ? 3.225 1.999 -8.663 1.00 94.56 77 LEU A N 1
ATOM 647 C CA . LEU A 1 77 ? 3.518 1.660 -7.277 1.00 94.56 77 LEU A CA 1
ATOM 648 C C . LEU A 1 77 ? 2.663 2.501 -6.318 1.00 94.56 77 LEU A C 1
ATOM 650 O O . LEU A 1 77 ? 2.044 1.956 -5.407 1.00 94.56 77 LEU A O 1
ATOM 654 N N . LEU A 1 78 ? 2.562 3.810 -6.556 1.00 94.19 78 LEU A N 1
ATOM 655 C CA . LEU A 1 78 ? 1.751 4.716 -5.747 1.00 94.19 78 LEU A CA 1
ATOM 656 C C . LEU A 1 78 ? 0.259 4.359 -5.802 1.00 94.19 78 LEU A C 1
ATOM 658 O O . LEU A 1 78 ? -0.389 4.330 -4.758 1.00 94.19 78 LEU A O 1
ATOM 662 N N . HIS A 1 79 ? -0.272 4.023 -6.981 1.00 94.06 79 HIS A N 1
ATOM 663 C CA . HIS A 1 79 ? -1.665 3.588 -7.128 1.00 94.06 79 HIS A CA 1
ATOM 664 C C . HIS A 1 79 ? -1.985 2.339 -6.298 1.00 94.06 79 HIS A C 1
ATOM 666 O O . HIS A 1 79 ? -3.064 2.270 -5.713 1.00 94.06 79 HIS A O 1
ATOM 672 N N . ILE A 1 80 ? -1.056 1.381 -6.184 1.00 94.62 80 ILE A N 1
ATOM 673 C CA . ILE A 1 80 ? -1.241 0.196 -5.327 1.00 94.62 80 ILE A CA 1
ATOM 674 C C . ILE A 1 80 ? -1.443 0.621 -3.870 1.00 94.62 80 ILE A C 1
ATOM 676 O O . ILE A 1 80 ? -2.380 0.159 -3.220 1.00 94.62 80 ILE A O 1
ATOM 680 N N . TYR A 1 81 ? -0.604 1.529 -3.364 1.00 93.88 81 TYR A N 1
ATOM 681 C CA . TYR A 1 81 ? -0.732 2.028 -1.993 1.00 93.88 81 TYR A CA 1
ATOM 682 C C . TYR A 1 81 ? -1.994 2.866 -1.779 1.00 93.88 81 TYR A C 1
ATOM 684 O O . TYR A 1 81 ? -2.593 2.787 -0.709 1.00 93.88 81 TYR A O 1
ATOM 692 N N . GLN A 1 82 ? -2.416 3.648 -2.772 1.00 93.12 82 GLN A N 1
ATOM 693 C CA . GLN A 1 82 ? -3.643 4.442 -2.696 1.00 93.12 82 GLN A CA 1
ATOM 694 C C . GLN A 1 82 ? -4.894 3.562 -2.670 1.00 93.12 82 GLN A C 1
ATOM 696 O O . GLN A 1 82 ? -5.744 3.760 -1.804 1.00 93.12 82 GLN A O 1
ATOM 701 N N . ALA A 1 83 ? -4.987 2.579 -3.570 1.00 92.25 83 ALA A N 1
ATOM 702 C CA . ALA A 1 83 ? -6.100 1.632 -3.608 1.00 92.25 83 ALA A CA 1
ATOM 703 C C . ALA A 1 83 ? -6.185 0.839 -2.297 1.00 92.25 83 ALA A C 1
ATOM 705 O O . ALA A 1 83 ? -7.239 0.772 -1.671 1.00 92.25 83 ALA A O 1
ATOM 706 N N . TRP A 1 84 ? -5.043 0.338 -1.823 1.00 92.44 84 TRP A N 1
ATOM 707 C CA . TRP A 1 84 ? -4.956 -0.358 -0.543 1.00 92.44 84 TRP A CA 1
ATOM 708 C C . TRP A 1 84 ? -5.336 0.532 0.651 1.00 92.44 84 TRP A C 1
ATOM 710 O O . TRP A 1 84 ? -6.096 0.118 1.525 1.00 92.44 84 TRP A O 1
ATOM 720 N N . GLY A 1 85 ? -4.843 1.771 0.688 1.00 89.75 85 GLY A N 1
ATOM 721 C CA . GLY A 1 85 ? -5.185 2.726 1.741 1.00 89.75 85 GLY A CA 1
ATOM 722 C C . GLY A 1 85 ? -6.680 3.047 1.764 1.00 89.75 85 GLY A C 1
ATOM 723 O O . GLY A 1 85 ? -7.270 3.121 2.839 1.00 89.75 85 GLY A O 1
ATOM 724 N N . HIS A 1 86 ? -7.308 3.170 0.592 1.00 89.62 86 HIS A N 1
ATOM 725 C CA . HIS A 1 86 ? -8.748 3.387 0.470 1.00 89.62 86 HIS A CA 1
ATOM 726 C C . HIS A 1 86 ? -9.568 2.171 0.933 1.00 89.62 86 HIS A C 1
ATOM 728 O O . HIS A 1 86 ? -10.600 2.347 1.575 1.00 89.62 86 HIS A O 1
ATOM 734 N N . ASP A 1 87 ? -9.103 0.947 0.669 1.00 88.88 87 ASP A N 1
ATOM 735 C CA . ASP A 1 87 ? -9.773 -0.281 1.123 1.00 88.88 87 ASP A CA 1
ATOM 736 C C . ASP A 1 87 ? -9.813 -0.418 2.651 1.00 88.88 87 ASP A C 1
ATOM 738 O O . ASP A 1 87 ? -10.772 -0.959 3.203 1.00 88.88 87 ASP A O 1
ATOM 742 N N . ILE A 1 88 ? -8.769 0.055 3.334 1.00 87.81 88 ILE A N 1
ATOM 743 C CA . ILE A 1 88 ? -8.672 0.021 4.798 1.00 87.81 88 ILE A CA 1
ATOM 744 C C . ILE A 1 88 ? -9.366 1.227 5.420 1.00 87.81 88 ILE A C 1
ATOM 746 O O . ILE A 1 88 ? -9.988 1.116 6.474 1.00 87.81 88 ILE A O 1
ATOM 750 N N . TYR A 1 89 ? -9.219 2.397 4.805 1.00 86.06 89 TYR A N 1
ATOM 751 C CA . TYR A 1 89 ? -9.544 3.658 5.448 1.00 86.06 89 TYR A CA 1
ATOM 752 C C . TYR A 1 89 ? -10.139 4.672 4.455 1.00 86.06 89 TYR A C 1
ATOM 754 O O . TYR A 1 89 ? -9.516 5.688 4.138 1.00 86.06 89 TYR A O 1
ATOM 762 N N . PRO A 1 90 ? -11.381 4.439 3.985 1.00 84.19 90 PRO A N 1
ATOM 763 C CA . PRO A 1 90 ? -11.983 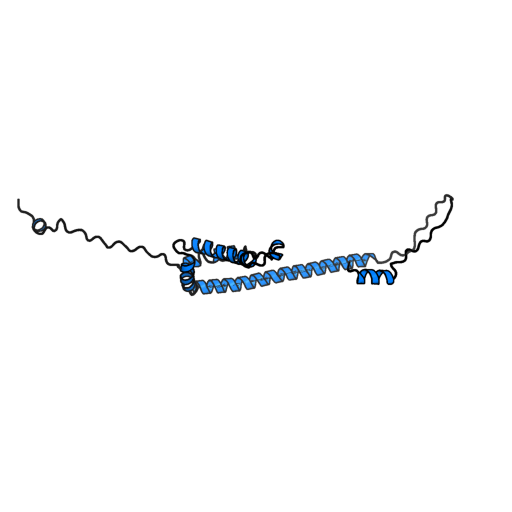5.199 2.884 1.00 84.19 90 PRO A CA 1
ATOM 764 C C . PRO A 1 90 ? -12.334 6.649 3.244 1.00 84.19 90 PRO A C 1
ATOM 766 O O . PRO A 1 90 ? -12.547 7.474 2.362 1.00 84.19 90 PRO A O 1
ATOM 769 N N . GLN A 1 91 ? -12.417 6.989 4.536 1.00 81.19 91 GLN A N 1
ATOM 770 C CA . GLN A 1 91 ? -12.816 8.335 4.968 1.00 81.19 91 GLN A CA 1
ATOM 771 C C . GLN A 1 91 ? -11.715 9.392 4.821 1.00 81.19 91 GLN A C 1
ATOM 773 O O . GLN A 1 91 ? -12.019 10.583 4.874 1.00 81.19 91 GLN A O 1
ATOM 778 N N . TYR A 1 92 ? -10.452 8.993 4.668 1.00 81.00 92 TYR A N 1
ATOM 779 C CA . TYR A 1 92 ? -9.326 9.923 4.686 1.00 81.00 92 TYR A CA 1
ATOM 780 C C . TYR A 1 92 ? -8.604 9.947 3.352 1.00 81.00 92 TYR A C 1
ATOM 782 O O . TYR A 1 92 ? -8.501 8.950 2.640 1.00 81.00 92 TYR A O 1
ATOM 790 N N . LYS A 1 93 ? -8.038 11.111 3.035 1.00 88.31 93 LYS A N 1
ATOM 791 C CA . LYS A 1 93 ? -7.144 11.247 1.891 1.00 88.31 93 LYS A CA 1
ATOM 792 C C . LYS A 1 93 ? -5.861 10.471 2.175 1.00 88.31 93 LYS A C 1
ATOM 794 O O . LYS A 1 93 ? -5.378 10.438 3.305 1.00 88.31 93 LYS A O 1
ATOM 799 N N . PHE A 1 94 ? -5.249 9.927 1.126 1.00 87.44 94 PHE A N 1
ATOM 800 C CA . PHE A 1 94 ? -4.014 9.148 1.249 1.00 87.44 94 PHE A CA 1
ATOM 801 C C . PHE A 1 94 ? -2.887 9.902 1.984 1.00 87.44 94 PHE A C 1
ATOM 803 O O . PHE A 1 94 ? -2.145 9.311 2.762 1.00 87.44 94 PHE A O 1
ATOM 810 N N . ARG A 1 95 ? -2.798 11.229 1.805 1.00 89.88 95 ARG A N 1
ATOM 811 C CA . ARG A 1 95 ? -1.817 12.076 2.509 1.00 89.88 95 ARG A CA 1
ATOM 812 C C . ARG A 1 95 ? -2.006 12.056 4.028 1.00 89.88 95 ARG A C 1
ATOM 814 O O . ARG A 1 95 ? -1.021 11.974 4.752 1.00 89.88 95 ARG A O 1
ATOM 821 N N . ASP A 1 96 ? -3.253 12.077 4.492 1.00 87.50 96 ASP A N 1
ATOM 822 C CA . ASP A 1 96 ? -3.598 12.077 5.919 1.00 87.50 96 ASP A CA 1
ATOM 823 C C . ASP A 1 96 ? -3.520 10.669 6.524 1.00 87.50 96 ASP A C 1
ATOM 825 O O . ASP A 1 96 ? -3.317 10.503 7.727 1.00 87.50 96 ASP A O 1
ATOM 829 N N . PHE A 1 97 ? -3.635 9.641 5.682 1.00 87.69 97 PHE A N 1
ATOM 830 C CA . PHE A 1 97 ? -3.485 8.246 6.077 1.00 87.69 97 PHE A CA 1
ATOM 831 C C . PHE A 1 97 ? -2.039 7.893 6.464 1.00 87.69 97 PHE A C 1
ATOM 833 O O . PHE A 1 97 ? -1.841 7.145 7.419 1.00 87.69 97 PHE A O 1
ATOM 840 N N . ILE A 1 98 ? -1.021 8.461 5.804 1.00 89.94 98 ILE A N 1
ATOM 841 C CA . ILE A 1 98 ? 0.394 8.122 6.061 1.00 89.94 98 ILE A CA 1
ATOM 842 C C . ILE A 1 98 ? 0.811 8.372 7.529 1.00 89.94 98 ILE A C 1
ATOM 844 O O . ILE A 1 98 ? 1.345 7.450 8.153 1.00 89.94 98 ILE A O 1
ATOM 848 N N . PRO A 1 99 ? 0.552 9.547 8.145 1.00 89.69 99 PRO A N 1
ATOM 849 C CA . PRO A 1 99 ? 0.883 9.773 9.554 1.00 89.69 99 PRO A CA 1
ATOM 850 C C . PRO A 1 99 ? 0.119 8.863 10.520 1.00 89.69 99 PRO A C 1
ATOM 852 O O . PRO A 1 99 ? 0.624 8.532 11.593 1.00 89.69 99 PRO A O 1
ATOM 855 N N . VAL A 1 100 ? -1.115 8.480 10.184 1.00 86.69 100 VAL A N 1
ATOM 856 C CA . VAL A 1 100 ? -1.922 7.560 11.001 1.00 86.69 100 VAL A CA 1
ATOM 857 C C . VAL A 1 100 ? -1.340 6.150 10.919 1.00 86.69 100 VAL A C 1
ATOM 859 O O . VAL A 1 100 ? -1.111 5.516 11.949 1.00 86.69 100 VAL A O 1
ATOM 862 N N . LEU A 1 101 ? -1.000 5.705 9.710 1.00 87.75 101 LEU A N 1
ATOM 863 C CA . LEU A 1 101 ? -0.346 4.427 9.462 1.00 87.75 101 LEU A CA 1
ATOM 864 C C . LEU A 1 101 ? 1.005 4.337 10.175 1.00 87.75 101 LEU A C 1
ATOM 866 O O . LEU A 1 101 ? 1.278 3.331 10.819 1.00 87.75 101 LEU A O 1
ATOM 870 N N . SER A 1 102 ? 1.833 5.386 10.123 1.00 88.00 102 SER A N 1
ATOM 871 C CA . SER A 1 102 ? 3.139 5.399 10.797 1.00 88.00 102 SER A CA 1
ATOM 872 C C . SER A 1 102 ? 3.026 5.173 12.305 1.00 88.00 102 SER A C 1
ATOM 874 O O . SER A 1 102 ? 3.904 4.540 12.887 1.00 88.00 102 SER A O 1
ATOM 876 N N . ARG A 1 103 ? 1.958 5.672 12.940 1.00 86.00 103 ARG A N 1
ATOM 877 C CA . ARG A 1 103 ? 1.705 5.442 14.369 1.00 86.00 103 ARG A CA 1
ATOM 878 C C . ARG A 1 103 ? 1.293 3.997 14.629 1.00 86.00 103 ARG A C 1
ATOM 880 O O . ARG A 1 103 ? 1.862 3.356 15.504 1.00 86.00 103 ARG A O 1
ATOM 887 N N . ALA A 1 104 ? 0.361 3.474 13.837 1.00 84.69 104 ALA A N 1
ATOM 888 C CA . ALA A 1 104 ? -0.148 2.114 14.000 1.00 84.69 104 ALA A CA 1
ATOM 889 C C . ALA A 1 104 ? 0.913 1.039 13.686 1.00 84.69 104 ALA A C 1
ATOM 891 O O . ALA A 1 104 ? 1.021 0.020 14.360 1.00 84.69 104 ALA A O 1
ATOM 892 N N . VAL A 1 105 ? 1.799 1.305 12.724 1.00 84.81 105 VAL A N 1
ATOM 893 C CA . VAL A 1 105 ? 2.935 0.435 12.387 1.00 84.81 105 VAL A CA 1
ATOM 894 C C . VAL A 1 105 ? 3.946 0.296 13.534 1.00 84.81 105 VAL A C 1
ATOM 896 O O . VAL A 1 105 ? 4.690 -0.687 13.578 1.00 84.81 105 VAL A O 1
ATOM 899 N N . GLY A 1 106 ? 3.981 1.255 14.462 1.00 82.44 106 GLY A N 1
ATOM 900 C CA . GLY A 1 106 ? 4.833 1.205 15.649 1.00 82.44 106 GLY A CA 1
ATOM 901 C C . GLY A 1 106 ? 4.405 0.160 16.684 1.00 82.44 106 GLY A C 1
ATOM 902 O O . GLY A 1 106 ? 5.218 -0.171 17.553 1.00 82.44 106 GLY A O 1
ATOM 903 N N . SER A 1 107 ? 3.184 -0.380 16.586 1.00 86.94 107 SER A N 1
ATOM 904 C CA . SER A 1 107 ? 2.650 -1.376 17.519 1.00 86.94 107 SER A CA 1
ATOM 905 C C . SER A 1 107 ? 3.472 -2.671 17.535 1.00 86.94 107 SER A C 1
ATOM 907 O O . SER A 1 107 ? 4.055 -3.086 16.525 1.00 86.94 107 SER A O 1
ATOM 909 N N . THR A 1 108 ? 3.532 -3.318 18.701 1.00 86.62 108 THR A N 1
ATOM 910 C CA . THR A 1 108 ? 4.265 -4.574 18.921 1.00 86.62 108 THR A CA 1
ATOM 911 C C . THR A 1 108 ? 3.765 -5.685 18.001 1.00 86.62 108 THR A C 1
ATOM 913 O O . THR A 1 108 ? 4.580 -6.391 17.407 1.00 86.62 108 THR A O 1
ATOM 916 N N . GLU A 1 109 ? 2.451 -5.779 17.800 1.00 86.00 109 GLU A N 1
ATOM 917 C CA . GLU A 1 109 ? 1.826 -6.804 16.957 1.00 86.00 109 GLU A CA 1
ATOM 918 C C . GLU A 1 109 ? 2.244 -6.659 15.490 1.00 86.00 109 GLU A C 1
ATOM 920 O O . GLU A 1 109 ? 2.728 -7.602 14.859 1.00 86.00 109 GLU A O 1
ATOM 925 N N . VAL A 1 110 ? 2.178 -5.436 14.957 1.00 86.06 110 VAL A N 1
ATOM 926 C CA . VAL A 1 110 ? 2.601 -5.145 13.580 1.00 86.06 110 VAL A CA 1
ATOM 927 C C . VAL A 1 110 ? 4.104 -5.369 13.403 1.00 86.06 110 VAL A C 1
ATOM 929 O O . VAL A 1 110 ? 4.550 -5.877 12.370 1.00 86.06 110 VAL A O 1
ATOM 932 N N . ARG A 1 111 ? 4.911 -5.043 14.416 1.00 89.31 111 ARG A N 1
ATOM 933 C CA . ARG A 1 111 ? 6.358 -5.295 14.404 1.00 89.31 111 ARG A CA 1
ATOM 934 C C . ARG A 1 111 ? 6.682 -6.787 14.402 1.00 89.31 111 ARG A C 1
ATOM 936 O O . ARG A 1 111 ? 7.612 -7.206 13.713 1.00 89.31 111 ARG A O 1
ATOM 943 N N . ASN A 1 112 ? 5.930 -7.587 15.152 1.00 89.50 112 ASN A N 1
ATOM 944 C CA . ASN A 1 112 ? 6.061 -9.040 15.154 1.00 89.50 112 ASN A CA 1
ATOM 945 C C . ASN A 1 112 ? 5.692 -9.623 13.792 1.00 89.50 112 ASN A C 1
ATOM 947 O O . ASN A 1 112 ? 6.482 -10.389 13.245 1.00 89.50 112 ASN A O 1
ATOM 951 N N . TYR A 1 113 ? 4.583 -9.181 13.197 1.00 88.38 113 TYR A N 1
ATOM 952 C CA . TYR A 1 113 ? 4.190 -9.589 11.847 1.00 88.38 113 TYR A CA 1
ATOM 953 C C . TYR A 1 113 ? 5.271 -9.269 10.805 1.00 88.38 113 TYR A C 1
ATOM 955 O O . TYR A 1 113 ? 5.641 -10.127 10.010 1.00 88.38 113 TYR A O 1
ATOM 963 N N . LYS A 1 114 ? 5.860 -8.066 10.838 1.00 87.44 114 LYS A N 1
ATOM 964 C CA . LYS A 1 114 ? 6.979 -7.706 9.947 1.00 87.44 114 LYS A CA 1
ATOM 965 C C . LYS A 1 114 ? 8.195 -8.614 10.126 1.00 87.44 114 LYS A C 1
ATOM 967 O O . LYS A 1 114 ? 8.792 -9.024 9.138 1.00 87.44 114 LYS A O 1
ATOM 972 N N . ARG A 1 115 ? 8.558 -8.934 11.374 1.00 89.25 115 ARG A N 1
ATOM 973 C CA . ARG A 1 115 ? 9.663 -9.863 11.667 1.00 89.25 115 ARG A CA 1
ATOM 974 C C . ARG A 1 115 ? 9.369 -11.273 11.161 1.00 89.25 115 ARG A C 1
ATOM 976 O O . ARG A 1 115 ? 10.260 -11.903 10.607 1.00 89.25 115 ARG A O 1
ATOM 983 N N . GLN A 1 116 ? 8.138 -11.752 11.327 1.00 88.69 116 GLN A N 1
ATOM 984 C CA . GLN A 1 116 ? 7.705 -13.041 10.781 1.00 88.69 116 GLN A CA 1
ATOM 985 C C . GLN A 1 116 ? 7.770 -13.047 9.253 1.00 88.69 116 GLN A C 1
ATOM 987 O O . GLN A 1 116 ? 8.225 -14.026 8.673 1.00 88.69 116 GLN A O 1
ATOM 992 N N . LEU A 1 117 ? 7.367 -11.947 8.611 1.00 86.19 117 LEU A N 1
ATOM 993 C CA . LEU A 1 117 ? 7.421 -11.819 7.161 1.00 86.19 117 LEU A CA 1
ATOM 994 C C . LEU A 1 117 ? 8.860 -11.886 6.640 1.00 86.19 117 LEU A C 1
ATOM 996 O O . LEU A 1 117 ? 9.117 -12.664 5.731 1.00 86.19 117 LEU A O 1
ATOM 1000 N N . MET A 1 118 ? 9.793 -11.153 7.260 1.00 84.81 118 MET A N 1
ATOM 1001 C CA . MET A 1 118 ? 11.211 -11.199 6.874 1.00 84.81 118 MET A CA 1
ATOM 1002 C C . MET A 1 118 ? 11.812 -12.601 7.045 1.00 84.81 118 MET A C 1
ATOM 1004 O O . MET A 1 118 ? 12.403 -13.124 6.109 1.00 84.81 118 MET A O 1
ATOM 1008 N N . ARG A 1 119 ? 11.559 -13.268 8.179 1.00 86.88 119 ARG A N 1
ATOM 1009 C CA . ARG A 1 119 ? 12.014 -14.655 8.401 1.00 86.88 119 ARG A CA 1
ATOM 1010 C C . ARG A 1 119 ? 11.425 -15.646 7.392 1.00 86.88 119 ARG A C 1
ATOM 1012 O O . ARG A 1 119 ? 12.092 -16.580 6.966 1.00 86.88 119 ARG A O 1
ATOM 1019 N N . GLY A 1 120 ? 10.154 -15.470 7.030 1.00 79.38 120 GLY A N 1
ATOM 1020 C CA . GLY A 1 120 ? 9.488 -16.319 6.041 1.00 79.38 120 GLY A CA 1
ATOM 1021 C C . GLY A 1 120 ? 9.996 -16.095 4.614 1.00 79.38 120 GLY A C 1
ATOM 1022 O O . GLY A 1 120 ? 9.986 -17.025 3.810 1.00 79.38 120 GLY A O 1
ATOM 1023 N N . GLU A 1 121 ? 10.439 -14.879 4.289 1.00 72.62 121 GLU A N 1
ATOM 1024 C CA . GLU A 1 121 ? 11.086 -14.576 3.010 1.00 72.62 121 GLU A CA 1
ATOM 1025 C C . GLU A 1 121 ? 12.478 -15.199 2.915 1.00 72.62 121 GLU A C 1
ATOM 1027 O O . GLU A 1 121 ? 12.778 -15.784 1.879 1.00 72.62 121 GLU A O 1
ATOM 1032 N N . GLU A 1 122 ? 13.275 -15.151 3.985 1.00 63.03 122 GLU A N 1
ATOM 1033 C CA . GLU A 1 122 ? 14.595 -15.798 4.061 1.00 63.03 122 GLU A CA 1
ATOM 1034 C C . GLU A 1 122 ? 14.485 -17.306 3.783 1.00 63.03 122 GLU A C 1
ATOM 1036 O O . GLU A 1 122 ? 15.062 -17.801 2.816 1.00 63.03 122 GLU A O 1
ATOM 1041 N N . ALA A 1 123 ? 13.615 -18.012 4.510 1.00 60.91 123 ALA A N 1
ATOM 1042 C CA . ALA A 1 123 ? 13.400 -19.448 4.306 1.00 60.91 123 ALA A CA 1
ATOM 1043 C C . ALA A 1 123 ? 12.863 -19.790 2.897 1.00 60.91 123 ALA A C 1
ATOM 1045 O O . ALA A 1 123 ? 13.202 -20.818 2.309 1.00 60.91 123 ALA A O 1
ATOM 1046 N N . GLY A 1 124 ? 12.011 -18.929 2.327 1.00 65.50 124 GLY A N 1
ATOM 1047 C CA . GLY A 1 124 ? 11.496 -19.108 0.967 1.00 65.50 124 GLY A CA 1
ATOM 1048 C C . GLY A 1 124 ? 12.543 -18.845 -0.121 1.00 65.50 124 GLY A C 1
ATOM 1049 O O . GLY A 1 124 ? 12.502 -19.477 -1.179 1.00 65.50 124 GLY A O 1
ATOM 1050 N N . GLN A 1 125 ? 13.473 -17.920 0.121 1.00 63.44 125 GLN A N 1
ATOM 1051 C CA . GLN A 1 125 ? 14.590 -17.626 -0.775 1.00 63.44 125 GLN A CA 1
ATOM 1052 C C . GLN A 1 125 ? 15.627 -18.745 -0.757 1.00 63.44 125 GLN A C 1
ATOM 1054 O O . GLN A 1 125 ? 16.062 -19.153 -1.831 1.00 63.44 125 GLN A O 1
ATOM 1059 N N . GLU A 1 126 ? 15.958 -19.274 0.419 1.00 61.56 126 G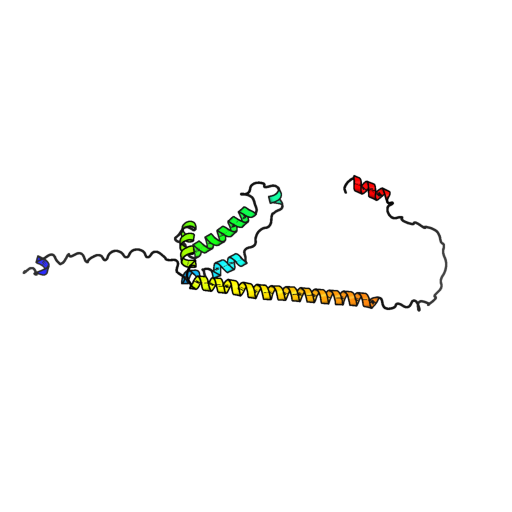LU A N 1
ATOM 1060 C CA . GLU A 1 126 ? 16.858 -20.421 0.588 1.00 61.56 126 GLU A CA 1
ATOM 1061 C C . GLU A 1 126 ? 16.326 -21.647 -0.163 1.00 61.56 126 GLU A C 1
ATOM 1063 O O . GLU A 1 126 ? 16.985 -22.149 -1.073 1.00 61.56 126 GLU A O 1
ATOM 1068 N N . ALA A 1 127 ? 15.067 -22.032 0.069 1.00 64.69 127 ALA A N 1
ATOM 1069 C CA . ALA A 1 127 ? 14.439 -23.140 -0.655 1.00 64.69 127 ALA A CA 1
ATOM 1070 C C . ALA A 1 127 ? 14.354 -22.898 -2.179 1.00 64.69 127 ALA A C 1
ATOM 1072 O O . ALA A 1 127 ? 14.411 -23.832 -2.983 1.00 64.69 127 ALA A O 1
ATOM 1073 N N . GLY A 1 128 ? 14.191 -21.642 -2.606 1.00 69.69 128 GLY A N 1
ATOM 1074 C CA . GLY A 1 128 ? 14.203 -21.266 -4.020 1.00 69.69 128 GLY A CA 1
ATOM 1075 C C . GLY A 1 128 ? 15.593 -21.355 -4.657 1.00 69.69 128 GLY A C 1
ATOM 1076 O O . GLY A 1 128 ? 15.704 -21.746 -5.821 1.00 69.69 128 GLY A O 1
ATOM 1077 N N . GLN A 1 129 ? 16.645 -21.009 -3.914 1.00 70.00 129 GLN A N 1
ATOM 1078 C CA . GLN A 1 129 ? 18.037 -21.136 -4.346 1.00 70.00 129 GLN A CA 1
ATOM 1079 C C . GLN A 1 129 ? 18.460 -22.601 -4.422 1.00 70.00 129 GLN A C 1
ATOM 1081 O O . GLN A 1 129 ? 19.025 -23.000 -5.434 1.00 70.00 129 GLN A O 1
ATOM 1086 N N . GLU A 1 130 ? 18.106 -23.416 -3.428 1.00 71.31 130 GLU A N 1
ATOM 1087 C CA . GLU A 1 130 ? 18.381 -24.857 -3.418 1.00 71.31 130 GLU A CA 1
ATOM 1088 C C . GLU A 1 130 ? 17.755 -25.570 -4.618 1.00 71.31 130 GLU A C 1
ATOM 1090 O O . GLU A 1 130 ? 18.418 -26.368 -5.275 1.00 71.31 130 GLU A O 1
ATOM 1095 N N . ARG A 1 131 ? 16.505 -25.242 -4.971 1.00 75.25 131 ARG A N 1
ATOM 1096 C CA . ARG A 1 131 ? 15.847 -25.807 -6.163 1.00 75.25 131 ARG A CA 1
ATOM 1097 C C . ARG A 1 131 ? 16.561 -25.426 -7.454 1.00 75.25 131 ARG A C 1
ATOM 1099 O O . ARG A 1 131 ? 16.784 -26.284 -8.297 1.00 75.25 131 ARG A O 1
ATOM 1106 N N . ARG A 1 132 ? 16.958 -24.159 -7.599 1.00 78.00 132 ARG A N 1
ATOM 1107 C CA . ARG A 1 132 ? 17.705 -23.693 -8.779 1.00 78.00 132 ARG A CA 1
ATOM 1108 C C . ARG A 1 132 ? 19.098 -24.311 -8.858 1.00 78.00 132 ARG A C 1
ATOM 1110 O O . ARG A 1 132 ? 19.547 -24.635 -9.950 1.00 78.00 132 ARG A O 1
ATOM 1117 N N . ALA A 1 133 ? 19.762 -24.491 -7.718 1.00 79.62 133 ALA A N 1
ATOM 1118 C CA . ALA A 1 133 ? 21.047 -25.172 -7.633 1.00 79.62 133 ALA A CA 1
ATOM 1119 C C . ALA A 1 133 ? 20.908 -26.662 -7.985 1.00 79.62 133 ALA A C 1
ATOM 1121 O O . ALA 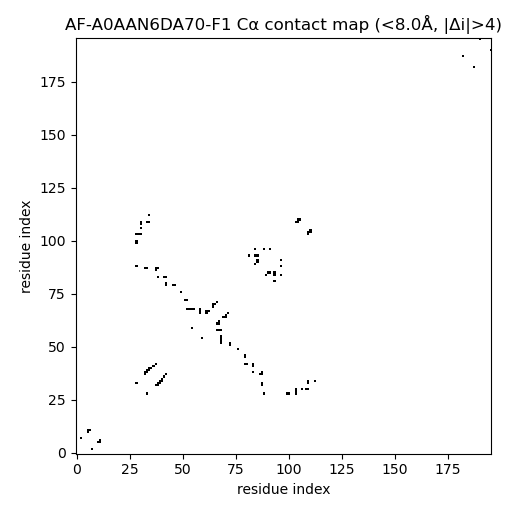A 1 133 ? 21.706 -27.180 -8.756 1.00 79.62 133 ALA A O 1
ATOM 1122 N N . ALA A 1 134 ? 19.863 -27.337 -7.499 1.00 80.94 134 ALA A N 1
ATOM 1123 C CA . ALA A 1 134 ? 19.573 -28.726 -7.850 1.00 80.94 134 ALA A CA 1
ATOM 1124 C C . ALA A 1 134 ? 19.262 -28.892 -9.347 1.00 80.94 134 ALA A C 1
ATOM 1126 O O . ALA A 1 134 ? 19.791 -29.805 -9.976 1.00 80.94 134 ALA A O 1
ATOM 1127 N N . GLU A 1 135 ? 18.472 -27.987 -9.934 1.00 83.38 135 GLU A N 1
ATOM 1128 C CA . GLU A 1 135 ? 18.199 -27.957 -11.377 1.00 83.38 135 GLU A CA 1
ATOM 1129 C C . GLU A 1 135 ? 19.472 -27.709 -12.205 1.00 83.38 135 GLU A C 1
ATOM 1131 O O . GLU A 1 135 ? 19.636 -28.317 -13.260 1.00 83.38 135 GLU A O 1
ATOM 1136 N N . HIS A 1 136 ? 20.389 -26.852 -11.737 1.00 82.25 136 HIS A N 1
ATOM 1137 C CA . HIS A 1 136 ? 21.679 -26.614 -12.397 1.00 82.25 136 HIS A CA 1
ATOM 1138 C C . HIS A 1 136 ? 22.559 -27.865 -12.377 1.00 82.25 136 HIS A C 1
ATOM 1140 O O . HIS A 1 136 ? 22.971 -28.336 -13.432 1.00 82.25 136 HIS A O 1
ATOM 1146 N N . THR A 1 137 ? 22.750 -28.461 -11.198 1.00 84.75 137 THR A N 1
ATOM 1147 C CA . THR A 1 137 ? 23.525 -29.698 -11.030 1.00 84.75 137 THR A CA 1
ATOM 1148 C C . THR A 1 137 ? 22.928 -30.852 -11.835 1.00 84.75 137 THR A C 1
ATOM 1150 O O . THR A 1 137 ? 23.656 -31.692 -12.360 1.00 84.75 137 THR A O 1
ATOM 1153 N N . GLN A 1 138 ? 21.598 -30.925 -11.948 1.00 83.75 138 GLN A N 1
ATOM 1154 C CA . GLN A 1 138 ? 20.940 -31.943 -12.763 1.00 83.75 138 GLN A CA 1
ATOM 1155 C C . GLN A 1 138 ? 21.189 -31.718 -14.259 1.00 83.75 138 GLN A C 1
ATOM 1157 O O . GLN A 1 138 ? 21.538 -32.669 -14.952 1.00 83.75 138 GLN A O 1
ATOM 1162 N N . ARG A 1 139 ? 21.084 -30.476 -14.745 1.00 85.25 139 ARG A N 1
ATOM 1163 C CA . ARG A 1 139 ? 21.387 -30.133 -16.144 1.00 85.25 139 ARG A CA 1
ATOM 1164 C C . ARG A 1 139 ? 22.850 -30.357 -16.504 1.00 85.25 139 ARG A C 1
ATOM 1166 O O . ARG A 1 139 ? 23.122 -30.784 -17.617 1.00 85.25 139 ARG A O 1
ATOM 1173 N N . GLU A 1 140 ? 23.777 -30.085 -15.589 1.00 83.31 140 GLU A N 1
ATOM 1174 C CA . GLU A 1 140 ? 25.201 -30.386 -15.785 1.00 83.31 140 GLU A CA 1
ATOM 1175 C C . GLU A 1 140 ? 25.429 -31.894 -15.899 1.00 83.31 140 GLU A C 1
ATOM 1177 O O . GLU A 1 140 ? 26.071 -32.342 -16.841 1.00 83.31 140 GLU A O 1
ATOM 1182 N N . ARG A 1 141 ? 24.813 -32.696 -15.022 1.00 82.75 141 ARG A N 1
ATOM 1183 C CA . ARG A 1 141 ? 24.886 -34.166 -15.095 1.00 82.75 141 ARG A CA 1
ATOM 1184 C C . ARG A 1 141 ? 24.235 -34.744 -16.350 1.00 82.75 141 ARG A C 1
ATOM 1186 O O . ARG A 1 141 ? 24.693 -35.764 -16.854 1.00 82.75 141 ARG A O 1
ATOM 1193 N N . GLU A 1 142 ? 23.145 -34.147 -16.823 1.00 82.56 142 GLU A N 1
ATOM 1194 C CA . GLU A 1 142 ? 22.497 -34.530 -18.082 1.00 82.56 142 GLU A CA 1
ATOM 1195 C C . GLU A 1 142 ? 23.390 -34.176 -19.279 1.00 82.56 142 GLU A C 1
ATOM 1197 O O . GLU A 1 142 ? 23.623 -35.037 -20.121 1.00 82.56 142 GLU A O 1
ATOM 1202 N N . GLN A 1 143 ? 23.994 -32.984 -19.298 1.00 81.94 143 GLN A N 1
ATOM 1203 C CA . GLN A 1 143 ? 24.955 -32.585 -20.334 1.00 81.94 143 GLN A CA 1
ATOM 1204 C C . GLN A 1 143 ? 26.231 -33.434 -20.332 1.00 81.94 143 GLN A C 1
ATOM 1206 O O . GLN A 1 143 ? 26.739 -33.748 -21.403 1.00 81.94 143 GLN A O 1
ATOM 1211 N N . GLU A 1 144 ? 26.755 -33.820 -19.166 1.00 80.38 144 GLU A N 1
ATOM 1212 C CA . GLU A 1 144 ? 27.899 -34.738 -19.064 1.00 80.38 144 GLU A CA 1
ATOM 1213 C C . GLU A 1 144 ? 27.541 -36.128 -19.600 1.00 80.38 144 GLU A C 1
ATOM 1215 O O . GLU A 1 144 ? 28.291 -36.691 -20.390 1.00 80.38 144 GLU A O 1
ATOM 1220 N N . ARG A 1 145 ? 26.360 -36.658 -19.255 1.00 77.25 145 ARG A N 1
ATOM 1221 C CA . ARG A 1 145 ? 25.874 -37.941 -19.794 1.00 77.25 145 ARG A CA 1
ATOM 1222 C C . ARG A 1 145 ? 25.675 -37.905 -21.301 1.00 77.25 145 ARG A C 1
ATOM 1224 O O . ARG A 1 145 ? 25.992 -38.882 -21.970 1.00 77.25 145 ARG A O 1
ATOM 1231 N N . GLU A 1 146 ? 25.135 -36.811 -21.828 1.00 75.19 146 GLU A N 1
ATOM 1232 C CA . GLU A 1 146 ? 24.995 -36.615 -23.269 1.00 75.19 146 GLU A CA 1
ATOM 1233 C C . GLU A 1 146 ? 26.372 -36.529 -23.937 1.00 75.19 146 GLU A C 1
ATOM 1235 O O . GLU A 1 146 ? 26.608 -37.224 -24.920 1.00 75.19 146 GLU A O 1
ATOM 1240 N N . GLN A 1 147 ? 27.314 -35.762 -23.380 1.00 68.31 147 GLN A N 1
ATOM 1241 C CA . GLN A 1 147 ? 28.684 -35.679 -23.899 1.00 68.31 147 GLN A CA 1
ATOM 1242 C C . GLN A 1 147 ? 29.418 -37.026 -23.863 1.00 68.31 147 GLN A C 1
ATOM 1244 O O . GLN A 1 147 ? 30.120 -37.350 -24.819 1.00 68.31 147 GLN A O 1
ATOM 1249 N N . ASP A 1 148 ? 29.247 -37.825 -22.812 1.00 71.06 148 ASP A N 1
ATOM 1250 C CA . ASP A 1 148 ? 29.844 -39.161 -22.710 1.00 71.06 148 ASP A CA 1
ATOM 1251 C C . ASP A 1 148 ? 29.177 -40.168 -23.658 1.00 71.06 148 ASP A C 1
ATOM 1253 O O . ASP A 1 148 ? 29.863 -41.011 -24.236 1.00 71.06 148 ASP A O 1
ATOM 1257 N N . ALA A 1 149 ? 27.864 -40.056 -23.886 1.00 67.12 149 ALA A N 1
ATOM 1258 C CA . ALA A 1 149 ? 27.149 -40.862 -24.875 1.00 67.12 149 ALA A CA 1
ATOM 1259 C C . ALA A 1 149 ? 27.605 -40.552 -26.312 1.00 67.12 149 ALA A C 1
ATOM 1261 O O . ALA A 1 149 ? 27.763 -41.474 -27.107 1.00 67.12 149 ALA A O 1
ATOM 1262 N N . TRP A 1 150 ? 27.891 -39.283 -26.624 1.00 59.22 150 TRP A N 1
ATOM 1263 C CA . TRP A 1 150 ? 28.500 -38.882 -27.899 1.00 59.22 150 TRP A CA 1
ATOM 1264 C C . TRP A 1 150 ? 29.967 -39.315 -28.023 1.00 59.22 150 TRP A C 1
ATOM 1266 O O . TRP A 1 150 ? 30.426 -39.611 -29.121 1.00 59.22 150 TRP A O 1
ATOM 1276 N N . ARG A 1 151 ? 30.713 -39.388 -26.914 1.00 55.25 151 ARG A N 1
ATOM 1277 C CA . ARG A 1 151 ? 32.120 -39.829 -26.907 1.00 55.25 151 ARG A CA 1
ATOM 1278 C C . ARG A 1 151 ? 32.274 -41.354 -27.011 1.00 55.25 151 ARG A C 1
ATOM 1280 O O . ARG A 1 151 ? 33.336 -41.833 -27.396 1.00 55.25 151 ARG A O 1
ATOM 1287 N N . GLY A 1 152 ? 31.233 -42.112 -26.663 1.00 54.25 152 GLY A N 1
ATOM 1288 C CA . GLY A 1 152 ? 31.210 -43.577 -26.716 1.00 54.25 152 GLY A CA 1
ATOM 1289 C C . GLY A 1 152 ? 30.978 -44.182 -28.106 1.00 54.25 152 GLY A C 1
ATOM 1290 O O . GLY A 1 152 ? 31.243 -45.369 -28.273 1.00 54.25 152 GLY A O 1
ATOM 1291 N N . ASP A 1 153 ? 30.527 -43.393 -29.088 1.00 48.59 153 ASP A N 1
ATOM 1292 C CA . ASP A 1 153 ? 30.250 -43.856 -30.462 1.00 48.59 153 ASP A CA 1
ATOM 1293 C C . ASP A 1 153 ? 31.471 -43.740 -31.404 1.00 48.59 153 ASP A C 1
ATOM 1295 O O . ASP A 1 153 ? 31.436 -44.203 -32.538 1.00 48.59 153 ASP A O 1
ATOM 1299 N N . GLU A 1 154 ? 32.601 -43.192 -30.928 1.00 48.38 154 GLU A N 1
ATOM 1300 C CA . GLU A 1 154 ? 33.890 -43.201 -31.652 1.00 48.38 154 GLU A CA 1
ATOM 1301 C C . GLU A 1 154 ? 34.831 -44.344 -31.215 1.00 48.38 154 GLU A C 1
ATOM 1303 O O . GLU A 1 154 ? 36.052 -44.273 -31.373 1.00 48.38 154 GLU A O 1
ATOM 1308 N N . LEU A 1 155 ? 34.288 -45.441 -30.678 1.00 46.50 155 LEU A N 1
ATOM 1309 C CA . LEU A 1 155 ? 35.043 -46.682 -30.503 1.00 46.50 155 LEU A CA 1
ATOM 1310 C C . LEU A 1 155 ? 34.832 -47.611 -31.707 1.00 46.50 155 LEU A C 1
ATOM 1312 O O . LEU A 1 155 ? 33.982 -48.493 -31.702 1.00 46.50 155 LEU A O 1
ATOM 1316 N N . PHE A 1 156 ? 35.737 -47.448 -32.679 1.00 43.59 156 PHE A N 1
ATOM 1317 C CA . PHE A 1 156 ? 36.258 -48.524 -33.529 1.00 43.59 156 PHE A CA 1
ATOM 1318 C C . PHE A 1 156 ? 35.334 -49.043 -34.648 1.00 43.59 156 PHE A C 1
ATOM 1320 O O . PHE A 1 156 ? 34.884 -50.187 -34.629 1.00 43.59 156 PHE A O 1
ATOM 1327 N N . VAL A 1 157 ? 35.172 -48.254 -35.717 1.00 45.56 157 VAL A N 1
ATOM 1328 C CA . VAL A 1 157 ? 35.000 -48.852 -37.053 1.00 45.56 157 VAL A CA 1
ATOM 1329 C C . VAL A 1 157 ? 36.392 -49.255 -37.536 1.00 45.56 157 VAL A C 1
ATOM 1331 O O . VAL A 1 157 ? 37.133 -48.446 -38.088 1.00 45.56 157 VAL A O 1
ATOM 1334 N N . SER A 1 158 ? 36.783 -50.496 -37.238 1.00 40.78 158 SER A N 1
ATOM 1335 C CA . SER A 1 158 ? 37.925 -51.124 -37.898 1.00 40.78 158 SER A CA 1
ATOM 1336 C C . SER A 1 158 ? 37.606 -51.227 -39.385 1.00 40.78 158 SER A C 1
ATOM 1338 O O . SER A 1 158 ? 36.577 -51.780 -39.766 1.00 40.78 158 SER A O 1
ATOM 1340 N N . ASP A 1 159 ? 38.491 -50.666 -40.197 1.00 45.53 159 ASP A N 1
ATOM 1341 C CA . ASP A 1 159 ? 38.449 -50.613 -41.657 1.00 45.53 159 ASP A CA 1
ATOM 1342 C C . ASP A 1 159 ? 38.745 -51.995 -42.271 1.00 45.53 159 ASP A C 1
ATOM 1344 O O . ASP A 1 159 ? 39.777 -52.199 -42.903 1.00 45.53 159 ASP A O 1
ATOM 1348 N N . ASP A 1 160 ? 37.899 -52.991 -41.994 1.00 47.34 160 ASP A N 1
ATOM 1349 C CA . ASP A 1 160 ? 38.096 -54.360 -42.481 1.00 47.34 160 ASP A CA 1
ATOM 1350 C C . ASP A 1 160 ? 36.745 -55.087 -42.598 1.00 47.34 160 ASP A C 1
ATOM 1352 O O . ASP A 1 160 ? 36.339 -55.797 -41.688 1.00 47.34 160 ASP A O 1
ATOM 1356 N N . GLU A 1 161 ? 35.994 -54.812 -43.675 1.00 51.69 161 GLU A N 1
ATOM 1357 C CA . GLU A 1 161 ? 35.052 -55.731 -44.359 1.00 51.69 161 GLU A CA 1
ATOM 1358 C C . GLU A 1 161 ? 34.097 -54.955 -45.289 1.00 51.69 161 GLU A C 1
ATOM 1360 O O . GLU A 1 161 ? 32.926 -54.736 -44.992 1.00 51.69 161 GLU A O 1
ATOM 1365 N N . LEU A 1 162 ? 34.573 -54.571 -46.477 1.00 44.09 162 LEU A N 1
ATOM 1366 C CA . LEU A 1 162 ? 33.704 -54.234 -47.614 1.00 44.09 162 LEU A CA 1
ATOM 1367 C C . LEU A 1 162 ? 34.349 -54.727 -48.918 1.00 44.09 162 LEU A C 1
ATOM 1369 O O . LEU A 1 162 ? 34.823 -53.957 -49.750 1.00 44.09 162 LEU A O 1
ATOM 1373 N N . TYR A 1 163 ? 34.360 -56.051 -49.103 1.00 40.44 163 TYR A N 1
ATOM 1374 C CA . TYR A 1 163 ? 34.614 -56.673 -50.404 1.00 40.44 163 TYR A CA 1
ATOM 1375 C C . TYR A 1 163 ? 33.495 -57.651 -50.775 1.00 40.44 163 TYR A C 1
ATOM 1377 O O . TYR A 1 163 ? 33.461 -58.794 -50.329 1.00 40.44 163 TYR A O 1
ATOM 1385 N N . THR A 1 164 ? 32.614 -57.217 -51.675 1.00 44.72 164 THR A N 1
ATOM 1386 C CA . THR A 1 164 ? 31.842 -58.106 -52.556 1.00 44.72 164 THR A CA 1
ATOM 1387 C C . THR A 1 164 ? 31.917 -57.551 -53.980 1.00 44.72 164 THR A C 1
ATOM 1389 O O . THR A 1 164 ? 31.446 -56.433 -54.197 1.00 44.72 164 THR A O 1
ATOM 1392 N N . PRO A 1 165 ? 32.498 -58.273 -54.960 1.00 47.19 165 PRO A N 1
ATOM 1393 C CA . PRO A 1 165 ? 32.616 -57.788 -56.326 1.00 47.19 165 PRO A CA 1
ATOM 1394 C C . PRO A 1 165 ? 31.434 -58.275 -57.175 1.00 47.19 165 PRO A C 1
ATOM 1396 O O . PRO A 1 165 ? 31.160 -59.472 -57.255 1.00 47.19 165 PRO A O 1
ATOM 1399 N N . ALA A 1 166 ? 30.775 -57.359 -57.880 1.00 31.28 166 ALA A N 1
ATOM 1400 C CA . ALA A 1 166 ? 29.934 -57.689 -59.026 1.00 31.28 166 ALA A CA 1
ATOM 1401 C C . ALA A 1 166 ? 30.216 -56.686 -60.148 1.00 31.28 166 ALA A C 1
ATOM 1403 O O . ALA A 1 166 ? 30.064 -55.476 -59.994 1.00 31.28 166 ALA A O 1
ATOM 1404 N N . ALA A 1 167 ? 30.717 -57.231 -61.251 1.00 34.97 167 ALA A N 1
ATOM 1405 C CA . ALA A 1 167 ? 31.135 -56.534 -62.452 1.00 34.97 167 ALA A CA 1
ATOM 1406 C C . ALA A 1 167 ? 29.966 -55.843 -63.171 1.00 34.97 167 ALA A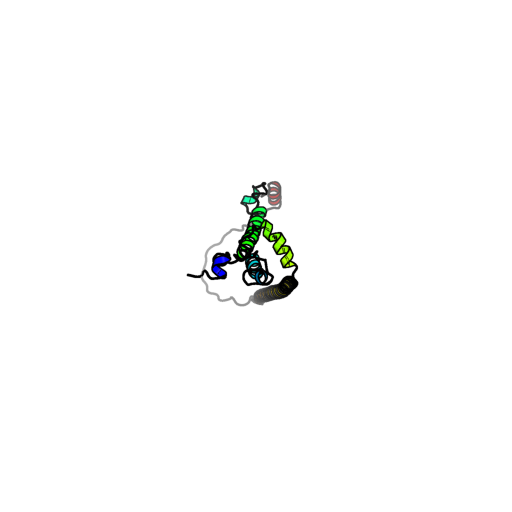 C 1
ATOM 1408 O O . ALA A 1 167 ? 28.848 -56.333 -63.106 1.00 34.97 167 ALA A O 1
ATOM 1409 N N . HIS A 1 168 ? 30.267 -54.736 -63.863 1.00 40.22 168 HIS A N 1
ATOM 1410 C CA . HIS A 1 168 ? 29.926 -54.378 -65.258 1.00 40.22 168 HIS A CA 1
ATOM 1411 C C . HIS A 1 168 ? 30.234 -52.870 -65.426 1.00 40.22 168 HIS A C 1
ATOM 1413 O O . HIS A 1 168 ? 29.581 -52.020 -64.841 1.00 40.22 168 HIS A O 1
ATOM 1419 N N . ALA A 1 169 ? 31.398 -52.524 -65.981 1.00 34.03 169 ALA A N 1
ATOM 1420 C CA . ALA A 1 169 ? 31.612 -52.200 -67.400 1.00 34.03 169 ALA A CA 1
ATOM 1421 C C . ALA A 1 169 ? 31.421 -50.699 -67.739 1.00 34.03 169 ALA A C 1
ATOM 1423 O O . ALA A 1 169 ? 30.325 -50.241 -68.022 1.00 34.03 169 ALA A O 1
ATOM 1424 N N . SER A 1 170 ? 32.565 -50.001 -67.761 1.00 36.06 170 SER A N 1
ATOM 1425 C CA . SER A 1 170 ? 33.010 -49.008 -68.759 1.00 36.06 170 SER A CA 1
ATOM 1426 C C . SER A 1 170 ? 32.155 -47.768 -69.076 1.00 36.06 170 SER A C 1
ATOM 1428 O O . SER A 1 170 ? 31.196 -47.873 -69.831 1.00 36.06 170 SER A O 1
ATOM 1430 N N . ALA A 1 171 ? 32.645 -46.575 -68.693 1.00 36.47 171 ALA A N 1
ATOM 1431 C CA . ALA A 1 171 ? 32.913 -45.455 -69.620 1.00 36.47 171 ALA A CA 1
ATOM 1432 C C . ALA A 1 171 ? 33.538 -44.219 -68.919 1.00 36.47 171 ALA A C 1
ATOM 1434 O O . ALA A 1 171 ? 32.998 -43.704 -67.950 1.00 36.47 171 ALA A O 1
ATOM 1435 N N . GLN A 1 172 ? 34.660 -43.762 -69.489 1.00 35.94 172 GLN A N 1
ATOM 1436 C CA . GLN A 1 172 ? 35.204 -42.391 -69.579 1.00 35.94 172 GLN A CA 1
ATOM 1437 C C . GLN A 1 172 ? 35.284 -41.424 -68.360 1.00 35.94 172 GLN A C 1
ATOM 1439 O O . GLN A 1 172 ? 34.301 -40.857 -67.901 1.00 35.94 172 GLN A O 1
ATOM 1444 N N . LEU A 1 173 ? 36.537 -41.098 -67.996 1.00 38.69 173 LEU A N 1
ATOM 1445 C CA . LEU A 1 173 ? 37.047 -39.815 -67.444 1.00 38.69 173 LEU A CA 1
ATOM 1446 C C . LEU A 1 173 ? 36.988 -38.686 -68.524 1.00 38.69 173 LEU A C 1
ATOM 1448 O O . LEU A 1 173 ? 36.801 -39.066 -69.686 1.00 38.69 173 LEU A O 1
ATOM 1452 N N . PRO A 1 174 ? 37.232 -37.363 -68.266 1.00 44.97 174 PRO A N 1
ATOM 1453 C CA . PRO A 1 174 ? 38.085 -36.795 -67.198 1.00 44.97 174 PRO A CA 1
ATOM 1454 C C . PRO A 1 174 ? 37.719 -35.404 -66.600 1.00 44.97 174 PRO A C 1
ATOM 1456 O O . PRO A 1 174 ? 36.953 -34.632 -67.162 1.00 44.97 174 PRO A O 1
ATOM 1459 N N . GLY A 1 175 ? 38.442 -35.034 -65.532 1.00 31.45 175 GLY A N 1
ATOM 1460 C CA . GLY A 1 175 ? 38.968 -33.671 -65.342 1.00 31.45 175 GLY A CA 1
ATOM 1461 C C . GLY A 1 175 ? 38.175 -32.724 -64.435 1.00 31.45 175 GLY A C 1
ATOM 1462 O O . GLY A 1 175 ? 37.005 -32.457 -64.674 1.00 31.45 175 GLY A O 1
ATOM 1463 N N . GLY A 1 176 ? 38.856 -32.142 -63.439 1.00 36.47 176 GLY A N 1
ATOM 1464 C CA . GLY A 1 176 ? 38.343 -30.977 -62.710 1.00 36.47 176 GLY A CA 1
ATOM 1465 C C . GLY A 1 176 ? 38.837 -30.838 -61.274 1.00 36.47 176 GLY A C 1
ATOM 1466 O O . GLY A 1 176 ? 38.041 -30.886 -60.345 1.00 36.47 176 GLY A O 1
ATOM 1467 N N . THR A 1 177 ? 40.140 -30.648 -61.079 1.00 44.78 177 THR A N 1
ATOM 1468 C CA . THR A 1 177 ? 40.678 -30.022 -59.865 1.00 44.78 177 THR A CA 1
ATOM 1469 C C . THR A 1 177 ? 40.173 -28.582 -59.783 1.00 44.78 177 THR A C 1
ATOM 1471 O O . THR A 1 177 ? 40.454 -27.792 -60.684 1.00 44.78 177 THR A O 1
ATOM 1474 N N . HIS A 1 178 ? 39.476 -28.220 -58.709 1.00 41.56 178 HIS A N 1
ATOM 1475 C CA . HIS A 1 178 ? 39.394 -26.825 -58.290 1.00 41.56 178 HIS A CA 1
ATOM 1476 C C . HIS A 1 178 ? 39.526 -26.756 -56.772 1.00 41.56 178 HIS A C 1
ATOM 1478 O O . HIS A 1 178 ? 38.578 -26.970 -56.019 1.00 41.56 178 HIS A O 1
ATOM 1484 N N . GLU A 1 179 ? 40.755 -26.486 -56.342 1.00 45.44 179 GLU A N 1
ATOM 1485 C CA . GLU A 1 179 ? 41.041 -25.900 -55.044 1.00 45.44 179 GLU A CA 1
ATOM 1486 C C . GLU A 1 179 ? 40.298 -24.559 -54.970 1.00 45.44 179 GLU A C 1
ATOM 1488 O O . GLU A 1 179 ? 40.478 -23.676 -55.810 1.00 45.44 179 GLU A O 1
ATOM 1493 N N . SER A 1 180 ? 39.410 -24.420 -53.991 1.00 44.62 180 SER A N 1
ATOM 1494 C CA . SER A 1 180 ? 38.859 -23.131 -53.586 1.00 44.62 180 SER A CA 1
ATOM 1495 C C . SER A 1 180 ? 39.635 -22.692 -52.355 1.00 44.62 180 SER A C 1
ATOM 1497 O O . SER A 1 180 ? 39.255 -23.003 -51.227 1.00 44.62 180 SER A O 1
ATOM 1499 N N . SER A 1 181 ? 40.747 -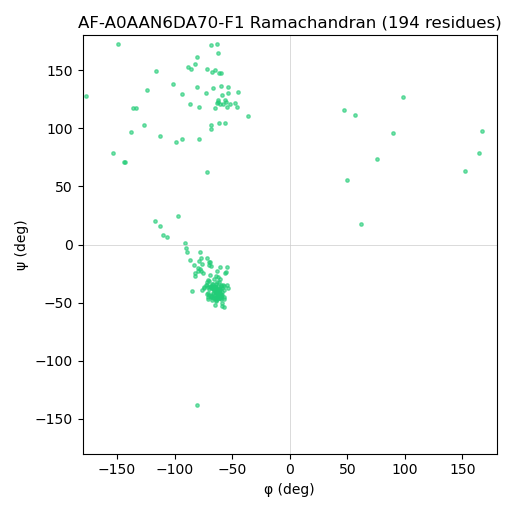22.005 -52.609 1.00 51.56 181 SER A N 1
AT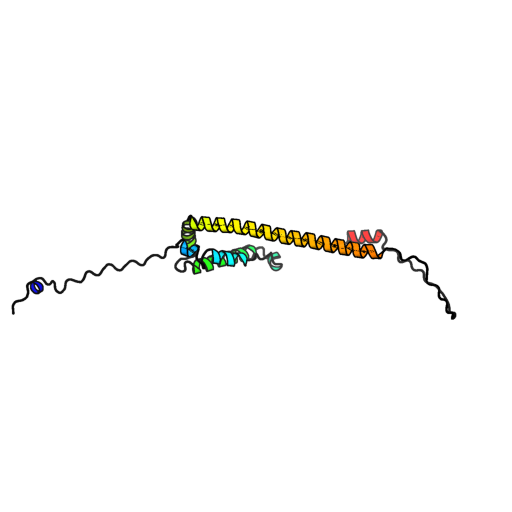OM 1500 C CA . SER A 1 181 ? 41.471 -21.198 -51.630 1.00 51.56 181 SER A CA 1
ATOM 1501 C C . SER A 1 181 ? 40.500 -20.339 -50.821 1.00 51.56 181 SER A C 1
ATOM 1503 O O . SER A 1 181 ? 39.638 -19.665 -51.385 1.00 51.56 181 SER A O 1
ATOM 1505 N N . GLY A 1 182 ? 40.654 -20.363 -49.498 1.00 59.09 182 GLY A N 1
ATOM 1506 C CA . GLY A 1 182 ? 40.034 -19.385 -48.611 1.00 59.09 182 GLY A CA 1
ATOM 1507 C C . GLY A 1 182 ? 40.548 -17.965 -48.894 1.00 59.09 182 GLY A C 1
ATOM 1508 O O . GLY A 1 182 ? 41.565 -17.805 -49.576 1.00 59.09 182 GLY A O 1
ATOM 1509 N N . PRO A 1 183 ? 39.855 -16.933 -48.386 1.00 61.78 183 PRO A N 1
ATOM 1510 C CA . PRO A 1 183 ? 40.205 -15.543 -48.649 1.00 61.78 183 PRO A CA 1
ATOM 1511 C C . PRO A 1 183 ? 41.635 -15.245 -48.183 1.00 61.78 183 PRO A C 1
ATOM 1513 O O . PRO A 1 183 ? 42.023 -15.546 -47.051 1.00 61.78 183 PRO A O 1
ATOM 1516 N N . SER A 1 184 ? 42.419 -14.671 -49.096 1.00 66.31 184 SER A N 1
ATOM 1517 C CA . SER A 1 184 ? 43.768 -14.170 -48.841 1.00 66.31 184 SER A CA 1
ATOM 1518 C C . SER A 1 184 ? 43.728 -13.082 -47.767 1.00 66.31 184 SER A C 1
ATOM 1520 O O . SER A 1 184 ? 42.771 -12.313 -47.681 1.00 66.31 184 SER A O 1
ATOM 1522 N N . ALA A 1 185 ? 44.791 -12.989 -46.968 1.00 59.44 185 ALA A N 1
ATOM 1523 C CA . ALA A 1 185 ? 44.929 -12.039 -45.863 1.00 59.44 185 ALA A CA 1
ATOM 1524 C C . ALA A 1 185 ? 44.720 -10.562 -46.266 1.00 59.44 185 ALA A C 1
ATOM 1526 O O . ALA A 1 185 ? 44.394 -9.743 -45.411 1.00 59.44 185 ALA A O 1
ATOM 1527 N N . GLU A 1 186 ? 44.836 -10.233 -47.553 1.00 59.16 186 GLU A N 1
ATOM 1528 C CA . GLU A 1 186 ? 44.601 -8.884 -48.079 1.00 59.16 186 GLU A CA 1
ATOM 1529 C C . GLU A 1 186 ? 43.105 -8.506 -48.159 1.00 59.16 186 GLU A C 1
ATOM 1531 O O . GLU A 1 186 ? 42.763 -7.330 -48.042 1.00 59.16 186 GLU A O 1
ATOM 1536 N N . GLU A 1 187 ? 42.178 -9.471 -48.258 1.00 54.94 187 GLU A N 1
ATOM 1537 C CA . GLU A 1 187 ? 40.727 -9.187 -48.230 1.00 54.94 187 GLU A CA 1
ATOM 1538 C C . GLU A 1 187 ? 40.202 -8.899 -46.812 1.00 54.94 187 GLU A C 1
ATOM 1540 O O . GLU A 1 187 ? 39.191 -8.212 -46.644 1.00 54.94 187 GLU A O 1
ATOM 1545 N N . LEU A 1 188 ? 40.905 -9.362 -45.771 1.00 60.28 188 LEU A N 1
ATOM 1546 C CA . LEU A 1 188 ? 40.553 -9.094 -44.371 1.00 60.28 188 LEU A CA 1
ATOM 1547 C C . LEU A 1 188 ? 40.988 -7.700 -43.894 1.00 60.28 188 LEU A C 1
ATOM 1549 O O . LEU A 1 188 ? 40.422 -7.191 -42.924 1.00 60.28 188 LEU A O 1
ATOM 1553 N N . GLU A 1 189 ? 41.947 -7.058 -44.565 1.00 61.88 189 GLU A N 1
ATOM 1554 C CA . GLU A 1 189 ? 42.335 -5.677 -44.251 1.00 61.88 189 GLU A CA 1
ATOM 1555 C C . GLU A 1 189 ? 41.319 -4.659 -44.783 1.00 61.88 189 GLU A C 1
ATOM 1557 O O . GLU A 1 189 ? 40.937 -3.737 -44.059 1.00 61.88 189 GLU A O 1
ATOM 1562 N N . LEU A 1 190 ? 40.770 -4.886 -45.979 1.00 61.84 190 LEU A N 1
ATOM 1563 C CA . LEU A 1 190 ? 39.748 -4.018 -46.578 1.00 61.84 190 LEU A CA 1
ATOM 1564 C C . LEU A 1 190 ? 38.410 -4.044 -45.819 1.00 61.84 190 LEU A C 1
ATOM 1566 O O . LEU A 1 190 ? 37.753 -3.009 -45.688 1.00 61.84 190 LEU A O 1
ATOM 1570 N N . ALA A 1 191 ? 38.027 -5.190 -45.248 1.00 61.47 191 ALA A N 1
ATOM 1571 C CA . ALA A 1 191 ? 36.834 -5.293 -44.401 1.00 61.47 191 ALA A CA 1
ATOM 1572 C C . ALA A 1 191 ? 36.995 -4.558 -43.056 1.00 61.47 191 ALA A C 1
ATOM 1574 O O . ALA A 1 191 ? 36.019 -4.082 -42.474 1.00 61.47 191 ALA A O 1
ATOM 1575 N N . ARG A 1 192 ? 38.235 -4.409 -42.572 1.00 65.12 192 ARG A N 1
ATOM 1576 C CA . ARG A 1 192 ? 38.542 -3.707 -41.319 1.00 65.12 192 ARG A CA 1
ATOM 1577 C C . ARG A 1 192 ? 38.602 -2.190 -41.493 1.00 65.12 192 ARG A C 1
ATOM 1579 O O . ARG A 1 192 ? 38.311 -1.468 -40.541 1.00 65.12 192 ARG A O 1
ATOM 1586 N N . GLU A 1 193 ? 38.934 -1.713 -42.691 1.00 60.84 193 GLU A N 1
ATOM 1587 C CA . GLU A 1 193 ? 38.985 -0.282 -43.013 1.00 60.84 193 GLU A CA 1
ATOM 1588 C C . GLU A 1 193 ? 37.600 0.306 -43.361 1.00 60.84 193 GLU A C 1
ATOM 1590 O O . GLU A 1 193 ? 37.357 1.487 -43.112 1.00 60.84 193 GLU A O 1
ATOM 1595 N N . PHE A 1 194 ? 36.649 -0.519 -43.830 1.00 62.31 194 PHE A N 1
ATOM 1596 C CA . PHE A 1 194 ? 35.291 -0.086 -44.213 1.00 62.31 194 PHE A CA 1
ATOM 1597 C C . PHE A 1 194 ? 34.136 -0.598 -43.331 1.00 62.31 194 PHE A C 1
ATOM 1599 O O . PHE A 1 194 ? 32.978 -0.461 -43.717 1.00 62.31 194 PHE A O 1
ATOM 1606 N N . GLY A 1 195 ? 34.420 -1.111 -42.129 1.00 62.22 195 GLY A N 1
ATOM 1607 C CA . GLY A 1 195 ? 33.451 -1.209 -41.027 1.00 62.22 195 GLY A CA 1
ATOM 1608 C C . GLY A 1 195 ? 32.090 -1.840 -41.356 1.00 62.22 195 GLY A C 1
ATOM 1609 O O . GLY A 1 195 ? 31.060 -1.220 -41.075 1.00 62.22 195 GLY A O 1
ATOM 1610 N N . PHE A 1 196 ? 32.094 -3.060 -41.900 1.00 48.78 196 PHE A N 1
ATOM 1611 C CA . PHE A 1 196 ? 30.941 -3.969 -41.901 1.00 48.78 196 PHE A CA 1
ATOM 1612 C C . PHE A 1 196 ? 31.176 -5.144 -40.951 1.00 48.78 196 PHE A C 1
ATOM 1614 O O . PHE A 1 196 ? 32.298 -5.697 -40.964 1.00 48.78 196 PHE A O 1
#